Protein AF-A0A969XV96-F1 (afdb_monomer)

Stru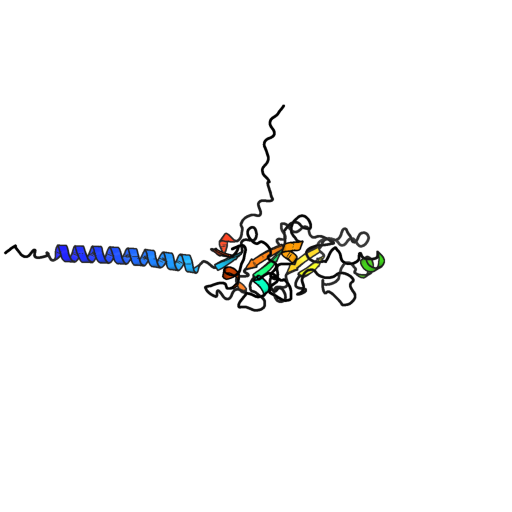cture (mmCIF, N/CA/C/O backbone):
data_AF-A0A969XV96-F1
#
_entry.id   AF-A0A969XV96-F1
#
loop_
_atom_site.group_PDB
_atom_site.id
_atom_site.type_symbol
_atom_site.label_atom_id
_atom_site.label_alt_id
_atom_site.label_comp_id
_atom_site.label_asym_id
_atom_site.label_entity_id
_atom_site.label_seq_id
_atom_site.pdbx_PDB_ins_code
_atom_site.Cartn_x
_atom_site.Cartn_y
_atom_site.Cartn_z
_atom_site.occupancy
_atom_site.B_iso_or_equiv
_atom_site.auth_seq_id
_atom_site.auth_comp_id
_atom_site.auth_asym_id
_atom_site.auth_atom_id
_atom_site.pdbx_PDB_model_num
ATOM 1 N N . MET A 1 1 ? -37.170 16.362 69.619 1.00 40.69 1 MET A N 1
ATOM 2 C CA . MET A 1 1 ? -37.626 15.281 68.721 1.00 40.69 1 MET A CA 1
ATOM 3 C C . MET A 1 1 ? -38.223 15.945 67.492 1.00 40.69 1 MET A C 1
ATOM 5 O O . MET A 1 1 ? -39.310 16.502 67.574 1.00 40.69 1 MET A O 1
ATOM 9 N N . SER A 1 2 ? -37.437 16.066 66.427 1.00 42.97 2 SER A N 1
ATOM 10 C CA . SER A 1 2 ? -37.790 16.850 65.237 1.00 42.97 2 SER A CA 1
ATOM 11 C C . SER A 1 2 ? -38.728 16.042 64.336 1.00 42.97 2 SER A C 1
ATOM 13 O O . SER A 1 2 ? -38.496 14.856 64.143 1.00 42.97 2 SER A O 1
ATOM 15 N N . LYS A 1 3 ? -39.791 16.695 63.847 1.00 49.81 3 LYS A N 1
ATOM 16 C CA . LYS A 1 3 ? -40.864 16.167 62.982 1.00 49.81 3 LYS A CA 1
ATOM 17 C C . LYS A 1 3 ? -40.333 15.322 61.816 1.00 49.81 3 LYS A C 1
ATOM 19 O O . LYS A 1 3 ? -39.509 15.814 61.052 1.00 49.81 3 LYS A O 1
ATOM 24 N N . ASP A 1 4 ? -40.890 14.123 61.644 1.00 57.41 4 ASP A N 1
ATOM 25 C CA . ASP A 1 4 ? -40.744 13.321 60.426 1.00 57.41 4 ASP A CA 1
ATOM 26 C C . ASP A 1 4 ? -41.308 14.085 59.218 1.00 57.41 4 ASP A C 1
ATOM 28 O O . ASP A 1 4 ? -42.500 14.408 59.165 1.00 57.41 4 ASP A O 1
ATOM 32 N N . ASP A 1 5 ? -40.447 14.377 58.245 1.00 57.41 5 ASP A N 1
ATOM 33 C CA . ASP A 1 5 ? -40.821 14.961 56.957 1.00 57.41 5 ASP A CA 1
ATOM 34 C C . ASP A 1 5 ? -41.452 13.868 56.074 1.00 57.41 5 ASP A C 1
ATOM 36 O O . ASP A 1 5 ? -40.777 13.099 55.388 1.00 57.41 5 ASP A O 1
ATOM 40 N N . GLN A 1 6 ? -42.777 13.727 56.162 1.00 66.19 6 GLN A N 1
ATOM 41 C CA . GLN A 1 6 ? -43.550 12.755 55.385 1.00 66.19 6 GLN A CA 1
ATOM 42 C C . GLN A 1 6 ? -43.581 13.183 53.910 1.00 66.19 6 GLN A C 1
ATOM 44 O O . GLN A 1 6 ? -44.337 14.072 53.507 1.00 66.19 6 GLN A O 1
ATOM 49 N N . THR A 1 7 ? -42.770 12.527 53.079 1.00 71.75 7 THR A N 1
ATOM 50 C CA . THR A 1 7 ? -42.752 12.750 51.628 1.00 71.75 7 THR A CA 1
ATOM 51 C C . THR A 1 7 ? -44.143 12.530 51.033 1.00 71.75 7 THR A C 1
ATOM 53 O O . THR A 1 7 ? -44.739 11.455 51.117 1.00 71.75 7 THR A O 1
ATOM 56 N N . THR A 1 8 ? -44.695 13.561 50.391 1.00 84.12 8 THR A N 1
ATOM 57 C CA . THR A 1 8 ? -46.039 13.466 49.804 1.00 84.12 8 THR A CA 1
ATOM 58 C C . THR A 1 8 ? -46.001 12.570 48.561 1.00 84.12 8 THR A C 1
ATOM 60 O O . THR A 1 8 ? -45.061 12.654 47.770 1.00 84.12 8 THR A O 1
ATOM 63 N N . ARG A 1 9 ? -47.060 11.791 48.280 1.00 85.06 9 ARG A N 1
ATOM 64 C CA . ARG A 1 9 ? -47.179 10.964 47.050 1.00 85.06 9 ARG A CA 1
ATOM 65 C C . ARG A 1 9 ? -46.801 11.719 45.765 1.00 85.06 9 ARG A C 1
ATOM 67 O O . ARG A 1 9 ? -46.154 11.176 44.878 1.00 85.06 9 ARG A O 1
ATOM 74 N N . ARG A 1 10 ? -47.156 13.006 45.680 1.00 87.44 10 ARG A N 1
ATOM 75 C CA . ARG A 1 10 ? -46.789 13.892 44.563 1.00 87.44 10 ARG A CA 1
ATOM 76 C C . ARG A 1 10 ? -45.277 14.148 44.470 1.00 87.44 10 ARG A C 1
ATOM 78 O O . ARG A 1 10 ? -44.763 14.241 43.360 1.00 87.44 10 ARG A O 1
ATOM 85 N N . GLN A 1 11 ? -44.573 14.294 45.592 1.00 83.12 11 GLN A N 1
ATOM 86 C CA . GLN A 1 11 ? -43.112 14.440 45.614 1.00 83.12 11 GLN A CA 1
ATOM 87 C C . GLN A 1 11 ? -42.428 13.137 45.194 1.00 83.12 11 GLN A C 1
ATOM 89 O O . GLN A 1 11 ? -41.510 13.191 44.379 1.00 83.12 11 GLN A O 1
ATOM 94 N N . PHE A 1 12 ? -42.935 11.986 45.648 1.00 86.81 12 PHE A N 1
ATOM 95 C CA . PHE A 1 12 ? -42.451 10.672 45.215 1.00 86.81 12 PHE A CA 1
ATOM 96 C C . PHE A 1 12 ? -42.596 10.483 43.696 1.00 86.81 12 PHE A C 1
ATOM 98 O O . PHE A 1 12 ? -41.609 10.236 43.009 1.00 86.81 12 PHE A O 1
ATOM 105 N N . LEU A 1 13 ? -43.791 10.725 43.138 1.00 91.19 13 LEU A N 1
ATOM 106 C CA . LEU A 1 13 ? -44.034 10.623 41.691 1.00 91.19 13 LEU A CA 1
ATOM 107 C C . LEU A 1 13 ? -43.171 11.596 40.871 1.00 91.19 13 LEU A C 1
ATOM 109 O O . LEU A 1 13 ? -42.657 11.224 39.818 1.00 91.19 13 LEU A O 1
ATOM 113 N N . LYS A 1 14 ? -42.964 12.830 41.354 1.00 89.62 14 LYS A N 1
ATOM 114 C CA . LYS A 1 14 ? -42.039 13.790 40.722 1.00 89.62 14 LYS A CA 1
ATOM 115 C C . LYS A 1 14 ? -40.589 13.303 40.768 1.00 89.62 14 LYS A C 1
ATOM 117 O O . LYS A 1 14 ? -39.861 13.512 39.800 1.00 89.62 14 LYS A O 1
ATOM 122 N N . GLY A 1 15 ? -40.178 12.667 41.865 1.00 89.00 15 GLY A N 1
ATOM 123 C CA . GLY A 1 15 ? -38.870 12.029 42.004 1.00 89.00 15 GLY A CA 1
ATOM 124 C C . GLY A 1 15 ? -38.679 10.904 40.989 1.00 89.00 15 GLY A C 1
ATOM 125 O O . GLY A 1 15 ? -37.707 10.926 40.237 1.00 89.00 15 GLY A O 1
ATOM 126 N N . CYS A 1 16 ? -39.650 9.993 40.881 1.00 91.88 16 CYS A N 1
ATOM 127 C CA . CYS A 1 16 ? -39.632 8.907 39.899 1.00 91.88 16 CYS A CA 1
ATOM 128 C C . CYS A 1 16 ? -39.616 9.424 38.456 1.00 91.88 16 CYS A C 1
ATOM 130 O O . CYS A 1 16 ? -38.819 8.948 37.655 1.00 91.88 16 CYS A O 1
ATOM 132 N N . ALA A 1 17 ? -40.442 10.421 38.121 1.00 93.94 17 ALA A N 1
ATOM 133 C CA . ALA A 1 17 ? -40.480 10.996 36.775 1.00 93.94 17 ALA A CA 1
ATOM 134 C C . ALA A 1 17 ? -39.145 11.656 36.386 1.00 93.94 17 ALA A C 1
ATOM 136 O O . ALA A 1 17 ? -38.665 11.474 35.268 1.00 93.94 17 ALA A O 1
ATOM 137 N N . ARG A 1 18 ? -38.508 12.381 37.316 1.00 91.88 18 ARG A N 1
ATOM 138 C CA . ARG A 1 18 ? -37.167 12.951 37.106 1.00 91.88 18 ARG A CA 1
ATOM 139 C C . ARG A 1 18 ? -36.109 11.861 36.959 1.00 91.88 18 ARG A C 1
ATOM 141 O O . ARG A 1 18 ? -35.296 11.945 36.046 1.00 91.88 18 ARG A O 1
ATOM 148 N N . GLY A 1 19 ? -36.151 10.834 37.809 1.00 95.19 19 GLY A N 1
ATOM 149 C CA . GLY A 1 19 ? -35.255 9.681 37.721 1.00 95.19 19 GLY A CA 1
ATOM 150 C C . GLY A 1 19 ? -35.377 8.957 36.378 1.00 95.19 19 GLY A C 1
ATOM 151 O O . GLY A 1 19 ? -34.371 8.733 35.712 1.00 95.19 19 GLY A O 1
ATOM 152 N N . ALA A 1 20 ? -36.604 8.687 35.928 1.00 94.31 20 ALA A N 1
ATOM 153 C CA . ALA A 1 20 ? -36.875 8.088 34.622 1.00 94.31 20 ALA A CA 1
ATOM 154 C C . ALA A 1 20 ? -36.374 8.971 33.468 1.00 94.31 20 ALA A C 1
ATOM 156 O O . ALA A 1 20 ? -35.774 8.457 32.528 1.00 94.31 20 ALA A O 1
ATOM 157 N N . GLY A 1 21 ? -36.554 10.293 33.563 1.00 95.12 21 GLY A N 1
ATOM 158 C CA . GLY A 1 21 ? -36.021 11.244 32.586 1.00 95.12 21 GLY A CA 1
ATOM 159 C C . GLY A 1 21 ? -34.492 11.207 32.490 1.00 95.12 21 GLY A C 1
ATOM 160 O O . GLY A 1 21 ? -33.952 11.143 31.388 1.00 95.12 21 GLY A O 1
ATOM 161 N N . VAL A 1 22 ? -33.791 11.178 33.629 1.00 96.19 22 VAL A N 1
ATOM 162 C CA . VAL A 1 22 ? -32.320 11.071 33.667 1.00 96.19 22 VAL A CA 1
ATOM 163 C C . VAL A 1 22 ? -31.848 9.748 33.065 1.00 96.19 22 VAL A C 1
ATOM 165 O O . VAL A 1 22 ? -30.936 9.747 32.240 1.00 96.19 22 VAL A O 1
ATOM 168 N N . VAL A 1 23 ? -32.489 8.631 33.423 1.00 96.81 23 VAL A N 1
ATOM 169 C CA . VAL A 1 23 ? -32.158 7.308 32.871 1.00 96.81 23 VAL A CA 1
ATOM 170 C C . VAL A 1 23 ? -32.395 7.265 31.362 1.00 96.81 23 VAL A C 1
ATOM 172 O O . VAL A 1 23 ? -31.539 6.774 30.632 1.00 96.81 23 VAL A O 1
ATOM 175 N N . ALA A 1 24 ? -33.509 7.818 30.876 1.00 95.38 24 ALA A N 1
ATOM 176 C CA . ALA A 1 24 ? -33.821 7.853 29.449 1.00 95.38 24 ALA A CA 1
ATOM 177 C C . ALA A 1 24 ? -32.781 8.659 28.654 1.00 95.38 24 ALA A C 1
ATOM 179 O O . ALA A 1 24 ? -32.273 8.177 27.643 1.00 95.38 24 ALA A O 1
ATOM 180 N N . VAL A 1 25 ? -32.411 9.852 29.131 1.00 95.69 25 VAL A N 1
ATOM 181 C CA . VAL A 1 25 ? -31.369 10.672 28.491 1.00 95.69 25 VAL A CA 1
ATOM 182 C C . VAL A 1 25 ? -30.014 9.964 28.529 1.00 95.69 25 VAL A C 1
ATOM 184 O O . VAL A 1 25 ? -29.320 9.928 27.514 1.00 95.69 25 VAL A O 1
ATOM 187 N N . GLY A 1 26 ? -29.657 9.350 29.661 1.00 95.75 26 GLY A N 1
ATOM 188 C CA . GLY A 1 26 ? -28.426 8.571 29.795 1.00 95.75 26 GLY A CA 1
ATOM 189 C C . GLY A 1 26 ? -28.367 7.389 28.824 1.00 95.75 26 GLY A C 1
ATOM 190 O O . GLY A 1 26 ? -27.348 7.188 28.165 1.00 95.75 26 GLY A O 1
ATOM 191 N N . ALA A 1 27 ? -29.471 6.655 28.670 1.00 94.50 27 ALA A N 1
ATOM 192 C CA . ALA A 1 27 ? -29.571 5.536 27.736 1.00 94.50 27 ALA A CA 1
ATOM 193 C C . ALA A 1 27 ? -29.450 5.989 26.272 1.00 94.50 27 ALA A C 1
ATOM 195 O O . ALA A 1 27 ? -28.745 5.350 25.493 1.00 94.50 27 ALA A O 1
ATOM 196 N N . VAL A 1 28 ? -30.082 7.108 25.900 1.00 95.19 28 VAL A N 1
ATOM 197 C CA . VAL A 1 28 ? -29.950 7.685 24.552 1.00 95.19 28 VAL A CA 1
ATOM 198 C C . VAL A 1 28 ? -28.511 8.123 24.290 1.00 95.19 28 VAL A C 1
ATOM 200 O O . VAL A 1 28 ? -27.948 7.765 23.257 1.00 95.19 28 VAL A O 1
ATOM 203 N N . ALA A 1 29 ? -27.890 8.845 25.226 1.00 93.69 29 ALA A N 1
ATOM 204 C CA . ALA A 1 29 ? -26.505 9.287 25.089 1.00 93.69 29 ALA A CA 1
ATOM 205 C C . ALA A 1 29 ? -25.542 8.099 24.926 1.00 93.69 29 ALA A C 1
ATOM 207 O O . ALA A 1 29 ? -24.730 8.098 24.003 1.00 93.69 29 ALA A O 1
ATOM 208 N N . ALA A 1 30 ? -25.682 7.060 25.756 1.00 91.75 30 ALA A N 1
ATOM 209 C CA . ALA A 1 30 ? -24.881 5.841 25.657 1.00 91.75 30 ALA A CA 1
ATOM 210 C C . ALA A 1 30 ? -25.131 5.074 24.345 1.00 91.75 30 ALA A C 1
ATOM 212 O O . ALA A 1 30 ? -24.196 4.583 23.717 1.00 91.75 30 ALA A O 1
ATOM 213 N N . GLY A 1 31 ? -26.383 4.994 23.887 1.00 90.38 31 GLY A N 1
ATOM 214 C CA . GLY A 1 31 ? -26.711 4.361 22.609 1.00 90.38 31 GLY A CA 1
ATOM 215 C C . GLY A 1 31 ? -26.065 5.073 21.416 1.00 90.38 31 GLY A C 1
ATOM 216 O O . GLY A 1 31 ? -25.570 4.420 20.496 1.00 90.38 31 GLY A O 1
ATOM 217 N N . LEU A 1 32 ? -26.022 6.409 21.441 1.00 88.00 32 LEU A N 1
ATOM 218 C CA . LEU A 1 32 ? -25.398 7.210 20.387 1.00 88.00 32 LEU A CA 1
ATOM 219 C C . LEU A 1 32 ? -23.870 7.072 20.368 1.00 88.00 32 LEU A C 1
ATOM 221 O O . LEU A 1 32 ? -23.297 6.989 19.282 1.00 88.00 32 LEU A O 1
ATOM 225 N N . THR A 1 33 ? -23.205 7.005 21.527 1.00 82.75 33 THR A N 1
ATOM 226 C CA . THR A 1 33 ? -21.743 6.824 21.581 1.00 82.75 33 THR A CA 1
ATOM 227 C C . THR A 1 33 ? -21.323 5.444 21.087 1.00 82.75 33 THR A C 1
ATOM 229 O O . THR A 1 33 ? -20.432 5.352 20.243 1.00 82.75 33 THR A O 1
ATOM 232 N N . VAL A 1 34 ? -22.016 4.384 21.517 1.00 81.75 34 VAL A N 1
ATOM 233 C CA . VAL A 1 34 ? -21.768 3.012 21.038 1.00 81.75 34 VAL A CA 1
ATOM 234 C C . VAL A 1 34 ? -21.934 2.929 19.521 1.00 81.75 34 VAL A C 1
ATOM 236 O O . VAL A 1 34 ? -21.108 2.334 18.831 1.00 81.75 34 VAL A O 1
ATOM 239 N N . ARG A 1 35 ? -22.973 3.573 18.977 1.00 79.62 35 ARG A N 1
ATOM 240 C CA . ARG A 1 35 ? -23.218 3.584 17.532 1.00 79.62 35 ARG A CA 1
ATOM 241 C C . ARG A 1 35 ? -22.159 4.375 16.760 1.00 79.62 35 ARG A C 1
ATOM 243 O O . ARG A 1 35 ? -21.730 3.927 15.704 1.00 79.62 35 ARG A O 1
ATOM 250 N N . ALA A 1 36 ? -21.701 5.505 17.296 1.00 75.56 36 ALA A N 1
ATOM 251 C CA . ALA A 1 36 ? -20.640 6.302 16.682 1.00 75.56 36 ALA A CA 1
ATOM 252 C C . ALA A 1 36 ? -19.278 5.579 16.652 1.00 75.56 36 ALA A C 1
ATOM 254 O O . ALA A 1 36 ? -18.467 5.841 15.762 1.00 75.56 36 ALA A O 1
ATOM 255 N N . ASP A 1 37 ? -19.015 4.679 17.603 1.00 72.12 37 ASP A N 1
ATOM 256 C CA . ASP A 1 37 ? -17.80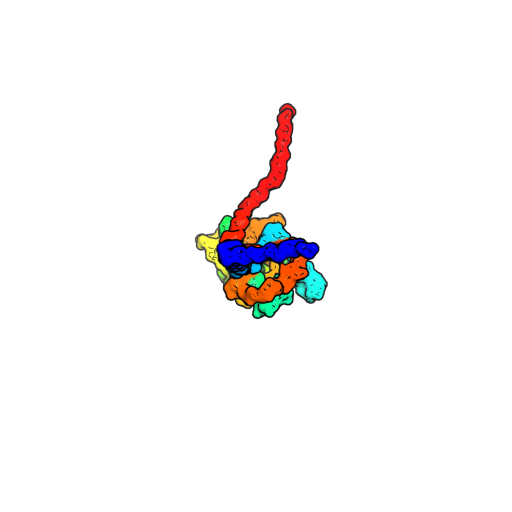3 3.852 17.611 1.00 72.12 37 ASP A CA 1
ATOM 257 C C . ASP A 1 37 ? -17.902 2.614 16.711 1.00 72.12 37 ASP A C 1
ATOM 259 O O . ASP A 1 37 ? -16.881 2.194 16.158 1.00 72.12 37 ASP A O 1
ATOM 263 N N . ALA A 1 38 ? -19.107 2.070 16.505 1.00 70.38 38 ALA A N 1
ATOM 264 C CA . ALA A 1 38 ? -19.340 0.930 15.616 1.00 70.38 38 ALA A CA 1
ATOM 265 C C . ALA A 1 38 ? -18.988 1.232 14.145 1.00 70.38 38 ALA A C 1
ATOM 267 O O . ALA A 1 38 ? -18.536 0.346 13.425 1.00 70.38 38 ALA A O 1
ATOM 268 N N . ASP A 1 39 ? -19.120 2.489 13.715 1.00 76.19 39 ASP A N 1
ATOM 269 C CA . ASP A 1 39 ? -18.827 2.910 12.336 1.00 76.19 39 ASP A CA 1
ATOM 270 C C . ASP A 1 39 ? -17.338 3.232 12.090 1.00 76.19 39 ASP A C 1
ATOM 272 O O . ASP A 1 39 ? -16.948 3.647 10.988 1.00 76.19 39 ASP A O 1
ATOM 276 N N . LYS A 1 40 ? -16.480 3.084 13.108 1.00 86.12 40 LYS A N 1
ATOM 277 C CA . LYS A 1 40 ? -15.044 3.342 12.975 1.00 86.12 40 LYS A CA 1
ATOM 278 C C . LYS A 1 40 ? -14.320 2.086 12.523 1.00 86.12 40 LYS A C 1
ATOM 280 O O . LYS A 1 40 ? -14.462 1.021 13.105 1.00 86.12 40 LYS A O 1
ATOM 285 N N . VAL A 1 41 ? -13.440 2.252 11.550 1.00 90.38 41 VAL A N 1
ATOM 286 C CA . VAL A 1 41 ? -12.532 1.216 11.066 1.00 90.38 41 VAL A CA 1
ATOM 287 C C . VAL A 1 41 ? -11.088 1.646 11.287 1.00 90.38 41 VAL A C 1
ATOM 289 O O . VAL A 1 41 ? -10.793 2.821 11.525 1.00 90.38 41 VAL A O 1
ATOM 292 N N . TRP A 1 42 ? -10.163 0.695 11.203 1.00 93.06 42 TRP A N 1
ATOM 293 C CA . TRP A 1 42 ? -8.741 1.022 11.174 1.00 93.06 42 TRP A CA 1
ATOM 294 C C . TRP A 1 42 ? -8.374 1.704 9.858 1.00 93.06 42 TRP A C 1
ATOM 296 O O . TRP A 1 42 ? -8.644 1.181 8.778 1.00 93.06 42 TRP A O 1
ATOM 306 N N . GLN A 1 43 ? -7.738 2.862 9.966 1.00 93.06 43 GLN A N 1
ATOM 307 C CA . GLN A 1 43 ? -7.211 3.645 8.857 1.00 93.06 43 GLN A CA 1
ATOM 308 C C . GLN A 1 43 ? -5.698 3.812 9.025 1.00 93.06 43 GLN A C 1
ATOM 310 O O . GLN A 1 43 ? -5.176 3.723 10.140 1.00 93.06 43 GLN A O 1
ATOM 315 N N . LEU A 1 44 ? -5.006 4.075 7.918 1.00 94.94 44 LEU A N 1
ATOM 316 C CA . LEU A 1 44 ? -3.591 4.443 7.883 1.00 94.94 44 LEU A CA 1
ATOM 317 C C . LEU A 1 44 ? -3.490 5.829 7.247 1.00 94.94 44 LEU A C 1
ATOM 319 O O . LEU A 1 44 ? -4.017 6.037 6.156 1.00 94.94 44 LEU A O 1
ATOM 323 N N . ASN A 1 45 ? -2.840 6.775 7.925 1.00 94.69 45 ASN A N 1
ATOM 324 C CA . ASN A 1 45 ? -2.554 8.090 7.364 1.00 94.69 45 ASN A CA 1
ATOM 325 C C . ASN A 1 45 ? -1.278 8.034 6.498 1.00 94.69 45 ASN A C 1
ATOM 327 O O . ASN A 1 45 ? -0.181 7.884 7.053 1.00 94.69 45 ASN A O 1
ATOM 331 N N . PRO A 1 46 ? -1.382 8.138 5.160 1.00 92.62 46 PRO A N 1
ATOM 332 C CA . PRO A 1 46 ? -0.230 7.996 4.275 1.00 92.62 46 PRO A CA 1
ATOM 333 C C . PRO A 1 46 ? 0.797 9.125 4.437 1.00 92.62 46 PRO A C 1
ATOM 335 O O . PRO A 1 46 ? 1.974 8.884 4.181 1.00 92.62 46 PRO A O 1
ATOM 338 N N . THR A 1 47 ? 0.389 10.314 4.901 1.00 92.31 47 THR A N 1
ATOM 339 C CA . THR A 1 47 ? 1.309 11.445 5.125 1.00 92.31 47 THR A CA 1
ATOM 340 C C . THR A 1 47 ? 2.109 11.294 6.417 1.00 92.31 47 THR A C 1
ATOM 342 O O . THR A 1 47 ? 3.254 11.727 6.486 1.00 92.31 47 THR A O 1
ATOM 345 N N . THR A 1 48 ? 1.544 10.632 7.431 1.00 95.50 48 THR A N 1
ATOM 346 C CA . THR A 1 48 ? 2.253 10.299 8.678 1.00 95.50 48 THR A CA 1
ATOM 347 C C . THR A 1 48 ? 3.132 9.058 8.525 1.00 95.50 48 THR A C 1
ATOM 349 O O . THR A 1 48 ? 4.119 8.900 9.236 1.00 95.50 48 THR A O 1
ATOM 352 N N . CYS A 1 49 ? 2.783 8.141 7.622 1.00 95.69 49 CYS A N 1
ATOM 353 C CA . CYS A 1 49 ? 3.525 6.902 7.430 1.00 95.69 49 CYS A CA 1
ATOM 354 C C . CYS A 1 49 ? 4.970 7.174 6.987 1.00 95.69 49 CYS A C 1
ATOM 356 O O . CYS A 1 49 ? 5.203 7.772 5.945 1.00 95.69 49 CYS A O 1
ATOM 358 N N . THR A 1 50 ? 5.949 6.650 7.721 1.00 94.00 50 THR A N 1
ATOM 359 C CA . THR A 1 50 ? 7.379 6.804 7.405 1.00 94.00 50 THR A CA 1
ATOM 360 C C . THR A 1 50 ? 7.968 5.623 6.637 1.00 94.00 50 THR A C 1
ATOM 362 O O . THR A 1 50 ? 9.185 5.492 6.625 1.00 94.00 50 THR A O 1
ATOM 365 N N . THR A 1 51 ? 7.132 4.735 6.059 1.00 93.56 51 THR A N 1
ATOM 366 C CA . THR A 1 51 ? 7.588 3.530 5.307 1.00 93.56 51 THR A CA 1
ATOM 367 C C . THR A 1 51 ? 8.709 2.783 6.035 1.00 93.56 51 THR A C 1
ATOM 369 O O . THR A 1 51 ? 9.749 2.449 5.474 1.00 93.56 51 THR A O 1
ATOM 372 N N . CYS A 1 52 ? 8.488 2.546 7.332 1.00 95.00 52 CYS A N 1
ATOM 373 C CA . CYS A 1 52 ? 9.516 2.038 8.228 1.00 95.00 52 CYS A CA 1
ATOM 374 C C . CYS A 1 52 ? 10.198 0.776 7.681 1.00 95.00 52 CYS A C 1
ATOM 376 O O . CYS A 1 52 ? 9.538 -0.103 7.129 1.00 95.00 52 CYS A O 1
ATOM 378 N N . ARG A 1 53 ? 11.499 0.655 7.927 1.00 93.50 53 ARG A N 1
ATOM 379 C CA . ARG A 1 53 ? 12.267 -0.580 7.751 1.00 93.50 53 ARG A CA 1
ATOM 380 C C . ARG A 1 53 ? 12.438 -1.221 9.120 1.00 93.50 53 ARG A C 1
ATOM 382 O O . ARG A 1 53 ? 12.849 -0.543 10.060 1.00 93.50 53 ARG A O 1
ATOM 389 N N . ASP A 1 54 ? 12.081 -2.492 9.258 1.00 90.62 54 ASP A N 1
ATOM 390 C CA . ASP A 1 54 ? 12.252 -3.212 10.516 1.00 90.62 54 ASP A CA 1
ATOM 391 C C . ASP A 1 54 ? 13.439 -4.165 10.423 1.00 90.62 54 ASP A C 1
ATOM 393 O O . ASP A 1 54 ? 13.329 -5.281 9.931 1.00 90.62 54 ASP A O 1
ATOM 397 N N . PHE A 1 55 ? 14.584 -3.698 10.913 1.00 88.06 55 PHE A N 1
ATOM 398 C CA . PHE A 1 55 ? 15.843 -4.444 10.920 1.00 88.06 55 PHE A CA 1
ATOM 399 C C . PHE A 1 55 ? 15.871 -5.601 11.925 1.00 88.06 55 PHE A C 1
ATOM 401 O O . PHE A 1 55 ? 16.874 -6.302 12.015 1.00 88.06 55 PHE A O 1
ATOM 408 N N . THR A 1 56 ? 14.796 -5.799 12.697 1.00 86.31 56 THR A N 1
ATOM 409 C CA . THR A 1 56 ? 14.662 -6.976 13.564 1.00 86.31 56 THR A CA 1
ATOM 410 C C . THR A 1 56 ? 14.137 -8.199 12.813 1.00 86.31 56 THR A C 1
ATOM 412 O O . THR A 1 56 ? 14.262 -9.309 13.323 1.00 86.31 56 THR A O 1
ATOM 415 N N . ASN A 1 57 ? 13.588 -8.018 11.602 1.00 81.94 57 ASN A N 1
ATOM 416 C CA . ASN A 1 57 ? 13.289 -9.124 10.698 1.00 81.94 57 ASN A CA 1
ATOM 417 C C . ASN A 1 57 ? 14.400 -9.306 9.655 1.00 81.94 57 ASN A C 1
ATOM 419 O O . ASN A 1 57 ? 15.086 -8.361 9.266 1.00 81.94 57 ASN A O 1
ATOM 423 N N . ASP A 1 58 ? 14.548 -10.546 9.201 1.00 77.94 58 ASP A N 1
ATOM 424 C CA . ASP A 1 58 ? 15.544 -11.021 8.238 1.00 77.94 58 ASP A CA 1
ATOM 425 C C . ASP A 1 58 ? 15.497 -10.285 6.889 1.00 77.94 58 ASP A C 1
ATOM 427 O O . ASP A 1 58 ? 16.491 -10.233 6.168 1.00 77.94 58 ASP A O 1
ATOM 431 N N . GLN A 1 59 ? 14.359 -9.673 6.565 1.00 81.62 59 GLN A N 1
ATOM 432 C CA . GLN A 1 59 ? 14.125 -9.018 5.283 1.00 81.62 59 GLN A CA 1
ATOM 433 C C . GLN A 1 59 ? 14.217 -7.478 5.336 1.00 81.62 59 GLN A C 1
ATOM 435 O O . GLN A 1 59 ? 14.166 -6.804 4.300 1.00 81.62 59 GLN A O 1
ATOM 440 N N . GLY A 1 60 ? 14.314 -6.881 6.529 1.00 86.00 60 GLY A N 1
ATOM 441 C CA . GLY A 1 60 ? 14.241 -5.433 6.731 1.00 86.00 60 GLY A CA 1
ATOM 442 C C . GLY A 1 60 ? 12.913 -4.797 6.291 1.00 86.00 60 GLY A C 1
ATOM 443 O O . GLY A 1 60 ? 12.884 -3.597 6.007 1.00 86.00 60 GLY A O 1
ATOM 444 N N . TRP A 1 61 ? 11.831 -5.565 6.140 1.00 92.00 61 TRP A N 1
ATOM 445 C CA . TRP A 1 61 ? 10.544 -5.077 5.621 1.00 92.00 61 TRP A CA 1
ATOM 446 C C . TRP A 1 61 ? 9.785 -4.257 6.658 1.00 92.00 61 TRP A C 1
ATOM 448 O O . TRP A 1 61 ? 10.026 -4.386 7.855 1.00 92.00 61 TRP A O 1
ATOM 458 N N . GLY A 1 62 ? 8.852 -3.407 6.222 1.00 95.12 62 GLY A N 1
ATOM 459 C CA . GLY A 1 62 ? 8.037 -2.644 7.160 1.00 95.12 62 GLY A CA 1
ATOM 460 C C . GLY A 1 62 ? 7.134 -3.522 8.014 1.00 95.12 62 GLY A C 1
ATOM 461 O O . GLY A 1 62 ? 6.572 -4.501 7.539 1.00 95.12 62 GLY A O 1
ATOM 462 N N . ARG A 1 63 ? 6.919 -3.123 9.274 1.00 96.00 63 ARG A N 1
ATOM 463 C CA . ARG A 1 63 ? 6.141 -3.892 10.270 1.00 96.00 63 ARG A CA 1
ATOM 464 C C . ARG A 1 63 ? 4.735 -4.274 9.807 1.00 96.00 63 ARG A C 1
ATOM 466 O O . ARG A 1 63 ? 4.170 -5.246 10.291 1.00 96.00 63 ARG A O 1
ATOM 473 N N . CYS A 1 64 ? 4.171 -3.548 8.842 1.00 96.56 64 CYS A N 1
ATOM 474 C CA . CYS A 1 64 ? 2.898 -3.896 8.217 1.00 96.56 64 CYS A CA 1
ATOM 475 C C . CYS A 1 64 ? 2.897 -5.304 7.593 1.00 96.56 64 CYS A C 1
ATOM 477 O O . CYS A 1 64 ? 1.832 -5.920 7.561 1.00 96.56 64 CYS A O 1
ATOM 479 N N . SER A 1 65 ? 4.050 -5.819 7.140 1.00 96.06 65 SER A N 1
ATOM 480 C CA . SER A 1 65 ? 4.156 -7.152 6.534 1.00 96.06 65 SER A CA 1
ATOM 481 C C . SER A 1 65 ? 4.243 -8.309 7.510 1.00 96.06 65 SER A C 1
ATOM 483 O O . SER A 1 65 ? 3.979 -9.437 7.108 1.00 96.06 65 SER A O 1
ATOM 485 N N . THR A 1 66 ? 4.602 -8.051 8.766 1.00 94.31 66 THR A N 1
ATOM 486 C CA . THR A 1 66 ? 4.849 -9.098 9.769 1.00 94.31 66 THR A CA 1
ATOM 487 C C . THR A 1 66 ? 3.917 -8.998 10.973 1.00 94.31 66 THR A C 1
ATOM 489 O O . THR A 1 66 ? 3.556 -10.017 11.548 1.00 94.31 66 THR A O 1
ATOM 492 N N . ALA A 1 67 ? 3.477 -7.793 11.349 1.00 94.88 67 ALA A N 1
ATOM 493 C CA . ALA A 1 67 ? 2.671 -7.573 12.550 1.00 94.88 67 ALA A CA 1
ATOM 494 C C . ALA A 1 67 ? 1.161 -7.767 12.335 1.00 94.88 67 ALA A C 1
ATOM 496 O O . ALA A 1 67 ? 0.402 -7.743 13.303 1.00 94.88 67 ALA A O 1
ATOM 497 N N . CYS A 1 68 ? 0.684 -7.910 11.094 1.00 95.44 68 CYS A N 1
ATOM 498 C CA . CYS A 1 68 ? -0.730 -8.195 10.864 1.00 95.44 68 CYS A CA 1
ATOM 499 C C . CYS A 1 68 ? -1.068 -9.601 11.359 1.00 95.44 68 CYS A C 1
ATOM 501 O O . CYS 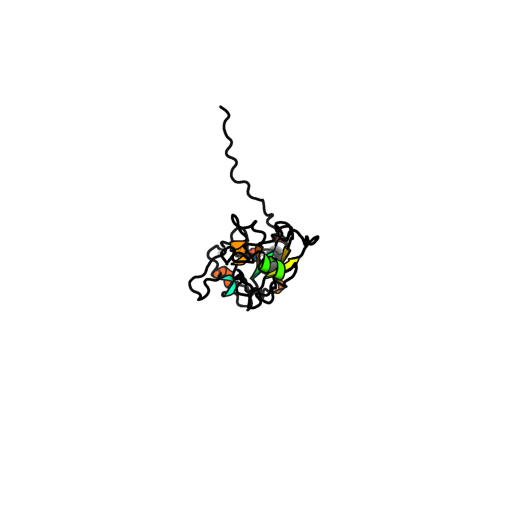A 1 68 ? -0.365 -10.549 11.039 1.00 95.44 68 CYS A O 1
ATOM 503 N N . VAL A 1 69 ? -2.193 -9.762 12.059 1.00 94.81 69 VAL A N 1
ATOM 504 C CA . VAL A 1 69 ? -2.664 -11.099 12.471 1.00 94.81 69 VAL A CA 1
ATOM 505 C C . VAL A 1 69 ? -3.189 -11.935 11.295 1.00 94.81 69 VAL A C 1
ATOM 507 O O . VAL A 1 69 ? -3.445 -13.124 11.445 1.00 94.81 69 VAL A O 1
ATOM 510 N N . ARG A 1 70 ? -3.376 -11.305 10.130 1.00 93.81 70 ARG A N 1
ATOM 511 C CA . ARG A 1 70 ? -3.745 -11.954 8.874 1.00 93.81 70 ARG A CA 1
ATOM 512 C C . ARG A 1 70 ? -2.521 -12.044 7.966 1.00 93.81 70 ARG A C 1
ATOM 514 O O . ARG A 1 70 ? -1.833 -11.044 7.772 1.00 93.81 70 ARG A O 1
ATOM 521 N N . THR A 1 71 ? -2.362 -13.189 7.306 1.00 93.88 71 THR A N 1
ATOM 522 C CA . THR A 1 71 ? -1.343 -13.410 6.272 1.00 93.88 71 THR A CA 1
ATOM 523 C C . THR A 1 71 ? -2.004 -13.741 4.926 1.00 93.88 71 THR A C 1
ATOM 525 O O . THR A 1 71 ? -2.830 -14.651 4.880 1.00 93.88 71 THR A O 1
ATOM 528 N N . PRO A 1 72 ? -1.674 -13.036 3.826 1.00 95.25 72 PRO A N 1
ATOM 529 C CA . PRO A 1 72 ? -0.910 -11.787 3.781 1.00 95.25 72 PRO A CA 1
ATOM 530 C C . PRO A 1 72 ? -1.648 -10.639 4.491 1.00 95.25 72 PRO A C 1
ATOM 532 O O . PRO A 1 72 ? -2.877 -10.657 4.589 1.00 95.25 72 PRO A O 1
ATOM 535 N N . SER A 1 73 ? -0.895 -9.631 4.942 1.00 97.00 73 SER A N 1
ATOM 536 C CA . SER A 1 73 ? -1.403 -8.477 5.702 1.00 97.00 73 SER A CA 1
ATOM 537 C C . SER A 1 73 ? -2.649 -7.838 5.092 1.00 97.00 73 SER A C 1
ATOM 539 O O . SER A 1 73 ? -2.774 -7.752 3.873 1.00 97.00 73 SER A O 1
ATOM 541 N N . ALA A 1 74 ? -3.554 -7.323 5.927 1.00 97.38 74 ALA A N 1
ATOM 542 C CA . ALA A 1 74 ? -4.668 -6.486 5.471 1.00 97.38 74 ALA A CA 1
ATOM 543 C C . ALA A 1 74 ? -4.216 -5.083 5.015 1.00 97.38 74 ALA A C 1
ATOM 545 O O . ALA A 1 74 ? -4.990 -4.365 4.384 1.00 97.38 74 ALA A O 1
ATOM 546 N N . VAL A 1 75 ? -2.980 -4.682 5.329 1.00 97.75 75 VAL A N 1
ATOM 547 C CA . VAL A 1 75 ? -2.379 -3.456 4.799 1.00 97.75 75 VAL A CA 1
ATOM 548 C C . VAL A 1 75 ? -1.744 -3.766 3.451 1.00 97.75 75 VAL A C 1
ATOM 550 O O . VAL A 1 75 ? -0.895 -4.652 3.355 1.00 97.75 75 VAL A O 1
ATOM 553 N N . LYS A 1 76 ? -2.144 -3.036 2.411 1.00 98.06 76 LYS A N 1
ATOM 554 C CA . LYS A 1 76 ? -1.647 -3.208 1.040 1.00 98.06 76 LYS A CA 1
ATOM 555 C C . LYS A 1 76 ? -1.059 -1.908 0.526 1.00 98.06 76 LYS A C 1
ATOM 557 O O . LYS A 1 76 ? -1.471 -0.833 0.953 1.00 98.06 76 LYS A O 1
ATOM 562 N N . ALA A 1 77 ? -0.127 -2.015 -0.413 1.00 97.88 77 ALA A N 1
ATOM 563 C CA . ALA A 1 77 ? 0.149 -0.893 -1.294 1.00 97.88 77 ALA A CA 1
ATOM 564 C C . ALA A 1 77 ? -1.071 -0.661 -2.202 1.00 97.88 77 ALA A C 1
ATOM 566 O O . ALA A 1 77 ? -1.748 -1.615 -2.592 1.00 97.88 77 ALA A O 1
ATOM 567 N N . VAL A 1 78 ? -1.345 0.594 -2.527 1.00 96.88 78 VAL A N 1
ATOM 568 C CA . VAL A 1 78 ? -2.386 1.024 -3.463 1.00 96.88 78 VAL A CA 1
ATOM 569 C C . VAL A 1 78 ? -1.811 2.156 -4.300 1.00 96.88 78 VAL A C 1
ATOM 571 O O . VAL A 1 78 ? -1.067 2.987 -3.778 1.00 96.88 78 VAL A O 1
ATOM 574 N N . ASN A 1 79 ? -2.130 2.164 -5.592 1.00 96.69 79 ASN A N 1
ATOM 575 C CA . ASN A 1 79 ? -1.736 3.223 -6.510 1.00 96.69 79 ASN A CA 1
ATOM 576 C C . ASN A 1 79 ? -2.858 4.255 -6.637 1.00 96.69 79 ASN A C 1
ATOM 578 O O . ASN A 1 79 ? -3.999 3.902 -6.942 1.00 96.69 79 ASN A O 1
ATOM 582 N N . ASP A 1 80 ? -2.527 5.521 -6.416 1.00 95.56 80 ASP A N 1
ATOM 583 C CA . ASP A 1 80 ? -3.358 6.647 -6.804 1.00 95.56 80 ASP A CA 1
ATOM 584 C C . ASP A 1 80 ? -3.077 7.030 -8.264 1.00 95.56 80 ASP A C 1
ATOM 586 O O . ASP A 1 80 ? -2.146 7.773 -8.586 1.00 95.56 80 ASP A O 1
ATOM 590 N N . PHE A 1 81 ? -3.926 6.527 -9.158 1.00 94.50 81 PHE A N 1
ATOM 591 C CA . PHE A 1 81 ? -3.841 6.773 -10.597 1.00 94.50 81 PHE A CA 1
ATOM 592 C C . PHE A 1 81 ? -4.030 8.237 -11.004 1.00 94.50 81 PHE A C 1
ATOM 594 O O . PHE A 1 81 ? -3.668 8.591 -12.125 1.00 94.50 81 PHE A O 1
ATOM 601 N N . THR A 1 82 ? -4.562 9.087 -10.119 1.00 94.06 82 THR A N 1
ATOM 602 C CA . THR A 1 82 ? -4.674 10.533 -10.378 1.00 94.06 82 THR A CA 1
ATOM 603 C C . THR A 1 82 ? -3.345 11.259 -10.189 1.00 94.06 82 THR A C 1
ATOM 605 O O . THR A 1 82 ? -3.144 12.328 -10.759 1.00 94.06 82 THR A O 1
ATOM 608 N N . VAL A 1 83 ? -2.429 10.657 -9.426 1.00 93.88 83 VAL A N 1
ATOM 609 C CA . VAL A 1 83 ? -1.076 11.168 -9.191 1.00 93.88 83 VAL A CA 1
ATOM 610 C C . VAL A 1 83 ? -0.056 10.412 -10.040 1.00 93.88 83 VAL A C 1
ATOM 612 O O . VAL A 1 83 ?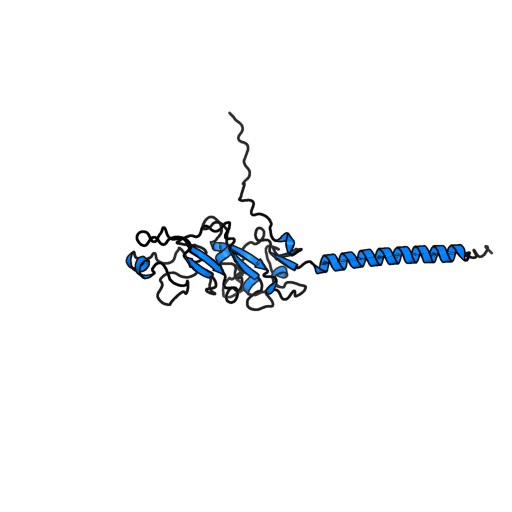 0.965 10.982 -10.403 1.00 93.88 83 VAL A O 1
ATOM 615 N N . CYS A 1 84 ? -0.289 9.134 -10.361 1.00 95.38 84 CYS A N 1
ATOM 616 C CA . CYS A 1 84 ? 0.673 8.267 -11.046 1.00 95.38 84 CYS A CA 1
ATOM 617 C C . CYS A 1 84 ? 1.195 8.857 -12.367 1.00 95.38 84 CYS A C 1
ATOM 619 O O . CYS A 1 84 ? 0.430 9.331 -13.198 1.00 95.38 84 CYS A O 1
ATOM 621 N N . GLY A 1 85 ? 2.515 8.793 -12.570 1.00 92.75 85 GLY A N 1
ATOM 622 C CA . GLY A 1 85 ? 3.180 9.310 -13.771 1.00 92.75 85 GLY A CA 1
ATOM 623 C C . GLY A 1 85 ? 3.250 8.314 -14.931 1.00 92.75 85 GLY A C 1
ATOM 624 O O . GLY A 1 85 ? 3.857 8.626 -15.947 1.00 92.75 85 GLY A O 1
ATOM 625 N N . TYR A 1 86 ? 2.690 7.110 -14.764 1.00 92.38 86 TYR A N 1
ATOM 626 C CA . TYR A 1 86 ? 2.670 6.029 -15.759 1.00 92.38 86 TYR A CA 1
ATOM 627 C C . TYR A 1 86 ? 4.032 5.728 -16.410 1.00 92.38 86 TYR A C 1
ATOM 629 O O . TYR A 1 86 ? 4.126 5.466 -17.607 1.00 92.38 86 TYR A O 1
ATOM 637 N N . CYS A 1 87 ? 5.101 5.800 -15.615 1.00 88.06 87 CYS A N 1
ATOM 638 C CA . CYS A 1 87 ? 6.477 5.810 -16.099 1.00 88.06 87 CYS A CA 1
ATOM 639 C C . CYS A 1 87 ? 6.821 4.571 -16.942 1.00 88.06 87 CYS A C 1
ATOM 641 O O . CYS A 1 87 ? 6.467 3.456 -16.569 1.00 88.06 87 CYS A O 1
ATOM 643 N N . PHE A 1 88 ? 7.617 4.740 -18.003 1.00 84.25 88 PHE A N 1
ATOM 644 C CA . PHE A 1 88 ? 8.272 3.613 -18.678 1.00 84.25 88 PHE A CA 1
ATOM 645 C C . PHE A 1 88 ? 9.197 2.853 -17.709 1.00 84.25 88 PHE A C 1
ATOM 647 O O . PHE A 1 88 ? 9.139 1.629 -17.582 1.00 84.25 88 PHE A O 1
ATOM 654 N N . ILE A 1 89 ? 10.019 3.595 -16.961 1.00 83.75 89 ILE A N 1
ATOM 655 C CA . ILE A 1 89 ? 10.868 3.070 -15.887 1.00 83.75 89 ILE A CA 1
ATOM 656 C C . ILE A 1 89 ? 10.323 3.594 -14.564 1.00 83.75 89 ILE A C 1
ATOM 658 O O . ILE A 1 89 ? 10.625 4.708 -14.148 1.00 83.75 89 ILE A O 1
ATOM 662 N N . CYS A 1 90 ? 9.496 2.792 -13.900 1.00 90.19 90 CYS A N 1
ATOM 663 C CA . CYS A 1 90 ? 9.008 3.117 -12.566 1.00 90.19 90 CYS A CA 1
ATOM 664 C C . CYS A 1 90 ? 10.027 2.677 -11.499 1.00 90.19 90 CYS A C 1
ATOM 666 O O . CYS A 1 90 ? 10.280 1.472 -11.378 1.00 90.19 90 CYS A O 1
ATOM 668 N N . PRO A 1 91 ? 10.570 3.602 -10.683 1.00 91.25 91 PRO A N 1
ATOM 669 C CA . PRO A 1 91 ? 11.536 3.268 -9.636 1.00 91.25 91 PRO A CA 1
ATOM 670 C C . PRO A 1 91 ? 10.912 2.487 -8.482 1.00 91.25 91 PRO A C 1
ATOM 672 O O . PRO A 1 91 ? 11.626 1.838 -7.736 1.00 91.25 91 PRO A O 1
ATOM 675 N N . ALA A 1 92 ? 9.585 2.514 -8.334 1.00 93.81 92 ALA A N 1
ATOM 676 C CA . ALA A 1 92 ? 8.866 1.691 -7.363 1.00 93.81 92 ALA A CA 1
ATOM 677 C C . ALA A 1 92 ? 8.641 0.246 -7.828 1.00 93.81 92 ALA A C 1
ATOM 679 O O . ALA A 1 92 ? 8.192 -0.593 -7.043 1.00 93.81 92 ALA A O 1
ATOM 680 N N . TYR A 1 93 ? 8.920 -0.032 -9.102 1.00 90.69 93 TYR A N 1
ATOM 681 C CA . TYR A 1 93 ? 8.743 -1.337 -9.720 1.00 90.69 93 TYR A CA 1
ATOM 682 C C . TYR A 1 93 ? 10.092 -2.015 -9.986 1.00 90.69 93 TYR A C 1
ATOM 684 O O . TYR A 1 93 ? 10.300 -3.145 -9.542 1.00 90.69 93 TYR A O 1
ATOM 692 N N . PHE A 1 94 ? 11.027 -1.300 -10.616 1.00 86.00 94 PHE A N 1
ATOM 693 C CA . PHE A 1 94 ? 12.381 -1.775 -10.897 1.00 86.00 94 PHE A CA 1
ATOM 694 C C . PHE A 1 94 ? 13.420 -1.144 -9.975 1.00 86.00 94 PHE A C 1
ATOM 696 O O . PHE A 1 94 ? 13.359 0.048 -9.682 1.00 86.00 94 PHE A O 1
ATOM 703 N N . ASP A 1 95 ? 14.428 -1.929 -9.607 1.00 83.81 95 ASP A N 1
ATOM 704 C CA . ASP A 1 95 ? 15.682 -1.406 -9.083 1.00 83.81 95 ASP A CA 1
ATOM 705 C C . ASP A 1 95 ? 16.412 -0.645 -10.197 1.00 83.81 95 ASP A C 1
ATOM 707 O O . ASP A 1 95 ? 16.968 -1.237 -11.124 1.00 83.81 95 ASP A O 1
ATOM 711 N N . VAL A 1 96 ? 16.385 0.684 -10.128 1.00 78.62 96 VAL A N 1
ATOM 712 C CA . VAL A 1 96 ? 17.015 1.555 -11.133 1.00 78.62 96 VAL A CA 1
ATOM 713 C C . VAL A 1 96 ? 18.544 1.491 -11.118 1.00 78.62 96 VAL A C 1
ATOM 715 O O . VAL A 1 96 ? 19.169 2.013 -12.035 1.00 78.62 96 VAL A O 1
ATOM 718 N N . GLN A 1 97 ? 19.144 0.857 -10.105 1.00 76.75 97 GLN A N 1
ATOM 719 C CA . GLN A 1 97 ? 20.585 0.605 -10.039 1.00 76.75 97 GLN A CA 1
ATOM 720 C C . GLN A 1 97 ? 20.974 -0.747 -10.659 1.00 76.75 97 GLN A C 1
ATOM 722 O O . GLN A 1 97 ? 22.163 -1.036 -10.786 1.00 76.75 97 GLN A O 1
ATOM 727 N N . SER A 1 98 ? 19.999 -1.582 -11.042 1.00 67.19 98 SER A N 1
ATOM 728 C CA . SER A 1 98 ? 20.275 -2.819 -11.783 1.00 67.19 98 SER A CA 1
ATOM 729 C C . SER A 1 98 ? 20.827 -2.516 -13.188 1.00 67.19 98 SER A C 1
ATOM 731 O O . SER A 1 98 ? 20.564 -1.429 -13.713 1.00 67.19 98 SER A O 1
ATOM 733 N N . PRO A 1 99 ? 21.616 -3.432 -13.793 1.00 58.38 99 PRO A N 1
ATOM 734 C CA . PRO A 1 99 ? 22.271 -3.197 -15.077 1.00 58.38 99 PRO A CA 1
ATOM 735 C C . PRO A 1 99 ? 21.311 -2.637 -16.131 1.00 58.38 99 PRO A C 1
ATOM 737 O O . PRO A 1 99 ? 20.180 -3.102 -16.291 1.00 58.38 99 PRO A O 1
ATOM 740 N N . VAL A 1 100 ? 21.773 -1.597 -16.824 1.00 49.47 100 VAL A N 1
ATOM 741 C CA . VAL A 1 100 ? 21.039 -0.950 -17.912 1.00 49.47 100 VAL A CA 1
ATOM 742 C C . VAL A 1 100 ? 20.917 -1.949 -19.061 1.00 49.47 100 VAL A C 1
ATOM 744 O O . VAL A 1 100 ? 21.888 -2.633 -19.369 1.00 49.47 100 VAL A O 1
ATOM 747 N N . TYR A 1 101 ? 19.736 -2.029 -19.677 1.00 54.53 101 TYR A N 1
ATOM 748 C CA . TYR A 1 101 ? 19.541 -2.801 -20.903 1.00 54.53 101 TYR A CA 1
ATOM 749 C C . TYR A 1 101 ? 20.611 -2.447 -21.939 1.00 54.53 101 TYR A C 1
ATOM 751 O O . TYR A 1 101 ? 20.929 -1.270 -22.131 1.00 54.53 101 TYR A O 1
ATOM 759 N N . THR A 1 102 ? 21.090 -3.440 -22.673 1.00 53.50 102 THR A N 1
ATOM 760 C CA . THR A 1 102 ? 21.523 -3.198 -24.048 1.00 53.50 102 THR A CA 1
ATOM 761 C C . THR A 1 102 ? 20.294 -2.875 -24.905 1.00 53.50 102 THR A C 1
ATOM 763 O O . THR A 1 102 ? 19.173 -3.289 -24.600 1.00 53.50 102 THR A O 1
ATOM 766 N N . TRP A 1 103 ? 20.473 -2.106 -25.979 1.00 50.97 103 TRP A N 1
ATOM 767 C CA . TRP A 1 103 ? 19.367 -1.723 -26.864 1.00 50.97 103 TRP A CA 1
ATOM 768 C C . TRP A 1 103 ? 18.626 -2.950 -27.441 1.00 50.97 103 TRP A C 1
ATOM 770 O O . TRP A 1 103 ? 17.406 -2.913 -27.555 1.00 50.97 103 TRP A O 1
ATOM 780 N N . GLU A 1 104 ? 19.332 -4.065 -27.679 1.00 56.66 104 GLU A N 1
ATOM 781 C CA . GLU A 1 104 ? 18.754 -5.355 -28.107 1.00 56.66 104 GLU A CA 1
ATOM 782 C C . GLU A 1 104 ? 17.867 -6.014 -27.034 1.00 56.66 104 GLU A C 1
ATOM 784 O O . GLU A 1 104 ? 16.819 -6.576 -27.350 1.00 56.66 104 GLU A O 1
ATOM 789 N N . GLU A 1 105 ? 18.233 -5.930 -25.752 1.00 55.97 105 GLU A N 1
ATOM 790 C CA . GLU A 1 105 ? 17.426 -6.483 -24.651 1.00 55.97 105 GLU A CA 1
ATOM 791 C C . GLU A 1 105 ? 16.159 -5.656 -24.402 1.00 55.97 105 GLU A C 1
ATOM 793 O O . GLU A 1 105 ? 15.108 -6.209 -24.075 1.00 55.97 105 GLU A O 1
ATOM 798 N N . ALA A 1 106 ? 16.239 -4.331 -24.575 1.00 53.53 106 ALA A N 1
ATOM 799 C CA . ALA A 1 106 ? 15.077 -3.447 -24.499 1.00 53.53 106 ALA A CA 1
ATOM 800 C C . ALA A 1 106 ? 14.057 -3.740 -25.616 1.00 53.53 106 ALA A C 1
ATOM 802 O O . ALA A 1 106 ? 12.853 -3.653 -25.376 1.00 53.53 106 ALA A O 1
ATOM 803 N N . GLU A 1 107 ? 14.536 -4.129 -26.801 1.00 50.53 107 GLU A N 1
ATOM 804 C CA . GLU A 1 107 ? 13.713 -4.541 -27.943 1.00 50.53 107 GLU A CA 1
ATOM 805 C C . GLU A 1 107 ? 13.088 -5.934 -27.730 1.00 50.53 107 GLU A C 1
ATOM 807 O O . GLU A 1 107 ? 11.888 -6.114 -27.953 1.00 50.53 107 GLU A O 1
ATOM 812 N N . GLN A 1 108 ? 13.850 -6.903 -27.202 1.00 49.84 108 GLN A N 1
ATOM 813 C CA . GLN A 1 108 ? 13.356 -8.256 -26.885 1.00 49.84 108 GLN A CA 1
ATOM 814 C C . GLN A 1 108 ? 12.349 -8.303 -25.733 1.00 49.84 108 GLN A C 1
ATOM 816 O O . GLN A 1 108 ? 11.506 -9.202 -25.689 1.00 49.84 108 GLN A O 1
ATOM 821 N N . LEU A 1 109 ? 12.401 -7.341 -24.809 1.00 50.09 109 LEU A N 1
ATOM 822 C CA . LEU A 1 109 ? 11.364 -7.184 -23.787 1.00 50.09 109 LEU A CA 1
ATOM 823 C C . LEU A 1 109 ? 10.003 -6.825 -24.381 1.00 50.09 109 LEU A C 1
ATOM 825 O O . LEU A 1 109 ? 8.985 -7.059 -23.727 1.00 50.09 109 LEU A O 1
ATOM 829 N N . GLY A 1 110 ? 9.988 -6.289 -25.605 1.00 43.94 110 GLY A N 1
ATOM 830 C CA . GLY A 1 110 ? 8.790 -5.880 -26.314 1.00 43.94 110 GLY A CA 1
ATOM 831 C C . GLY A 1 110 ? 7.919 -4.882 -25.532 1.00 43.94 110 GLY A C 1
ATOM 832 O O . GLY A 1 110 ? 8.217 -4.479 -24.404 1.00 43.94 110 GLY A O 1
ATOM 833 N N . PRO A 1 111 ? 6.770 -4.484 -26.101 1.00 44.97 111 PRO A N 1
ATOM 834 C CA . PRO A 1 111 ? 5.756 -3.714 -25.379 1.00 44.97 111 PRO A CA 1
ATOM 835 C C . PRO A 1 111 ? 5.083 -4.510 -24.245 1.00 44.97 111 PRO A C 1
ATOM 837 O O . PRO A 1 111 ? 4.348 -3.935 -23.447 1.00 44.97 111 PRO A O 1
ATOM 840 N N . TYR A 1 112 ? 5.321 -5.821 -24.157 1.00 50.62 112 TYR A N 1
ATOM 841 C CA . TYR A 1 112 ? 4.716 -6.712 -23.176 1.00 50.62 112 TYR A CA 1
ATOM 842 C C . TYR A 1 112 ? 5.742 -7.713 -22.644 1.00 50.62 112 TYR A C 1
ATOM 844 O O . TYR A 1 112 ? 6.044 -8.706 -23.303 1.00 50.62 112 TYR A O 1
ATOM 852 N N . PRO A 1 113 ? 6.110 -7.547 -21.372 1.00 48.81 113 PRO A N 1
ATOM 853 C CA . PRO A 1 113 ? 6.045 -8.654 -20.447 1.00 48.81 113 PRO A CA 1
ATOM 854 C C . PRO A 1 113 ? 4.995 -8.293 -19.402 1.00 48.81 113 PRO A C 1
ATOM 856 O O . PRO A 1 113 ? 5.019 -7.217 -18.789 1.00 48.81 113 PRO A O 1
ATOM 859 N N . ASP A 1 114 ? 4.064 -9.216 -19.180 1.00 49.25 114 ASP A N 1
ATOM 860 C CA . ASP A 1 114 ? 3.510 -9.380 -17.848 1.00 49.25 114 ASP A CA 1
ATOM 861 C C . ASP A 1 114 ? 4.675 -9.228 -16.875 1.00 49.25 114 ASP A C 1
ATOM 863 O O . ASP A 1 114 ? 5.719 -9.839 -17.056 1.00 49.25 114 ASP A O 1
ATOM 867 N N . GLY A 1 115 ? 4.554 -8.317 -15.922 1.00 46.09 115 GLY A N 1
ATOM 868 C CA . GLY A 1 115 ? 5.641 -7.933 -15.034 1.00 46.09 115 GLY A CA 1
ATOM 869 C C . GLY A 1 115 ? 6.202 -9.044 -14.129 1.00 46.09 115 GLY A C 1
ATOM 870 O O . GLY A 1 115 ? 6.655 -8.753 -13.027 1.00 46.09 115 GLY A O 1
ATOM 871 N N . THR A 1 116 ? 6.106 -10.308 -14.525 1.00 43.16 116 THR A N 1
ATOM 872 C CA . THR A 1 116 ? 6.792 -11.419 -13.912 1.00 43.16 116 THR A CA 1
ATOM 873 C C . THR A 1 116 ? 8.289 -11.207 -14.097 1.00 43.16 116 THR A C 1
ATOM 875 O O . THR A 1 116 ? 8.800 -10.998 -15.198 1.00 43.16 116 THR A O 1
ATOM 878 N N . SER A 1 117 ? 9.013 -11.237 -12.981 1.00 44.03 117 SER A N 1
ATOM 879 C CA . SER A 1 117 ? 10.449 -11.482 -12.981 1.00 44.03 117 SER A CA 1
ATOM 880 C C . SER A 1 117 ? 10.682 -12.879 -13.554 1.00 44.03 117 SER A C 1
ATOM 882 O O . SER A 1 117 ? 10.829 -13.851 -12.810 1.00 44.03 117 SER A O 1
ATOM 884 N N . ARG A 1 118 ? 10.610 -13.028 -14.873 1.00 40.12 118 ARG A N 1
ATOM 885 C CA . ARG A 1 118 ? 10.983 -14.276 -15.519 1.00 40.12 118 ARG A CA 1
ATOM 886 C C . ARG A 1 118 ? 12.490 -14.419 -15.313 1.00 40.12 118 ARG A C 1
ATOM 888 O O . ARG A 1 118 ? 13.234 -13.462 -15.531 1.00 40.12 118 ARG A O 1
ATOM 895 N N . GLU A 1 119 ? 12.935 -15.576 -14.823 1.00 36.88 119 GLU A N 1
ATOM 896 C CA . GLU A 1 119 ? 14.363 -15.908 -14.786 1.00 36.88 119 GLU A CA 1
ATOM 897 C C . GLU A 1 119 ? 14.981 -15.541 -16.143 1.00 36.88 119 GLU A C 1
ATOM 899 O O . GLU A 1 119 ? 14.530 -16.028 -17.178 1.00 36.88 119 GLU A O 1
ATOM 904 N N . GLY A 1 120 ? 15.943 -14.613 -16.137 1.00 40.09 120 GLY A N 1
ATOM 905 C CA . GLY A 1 120 ? 16.589 -14.103 -17.351 1.00 40.09 120 GLY A CA 1
ATOM 906 C C . GLY A 1 120 ? 16.375 -12.617 -17.660 1.00 4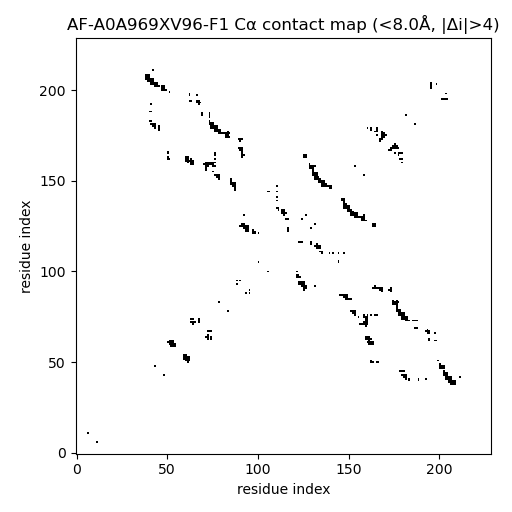0.09 120 GLY A C 1
ATOM 907 O O . GLY A 1 120 ? 17.110 -12.086 -18.483 1.00 40.09 120 GLY A O 1
ATOM 908 N N . THR A 1 121 ? 15.457 -11.897 -17.000 1.00 49.91 121 THR A N 1
ATOM 909 C CA . THR A 1 121 ? 15.394 -10.426 -17.139 1.00 49.91 121 THR A CA 1
ATOM 910 C C . THR A 1 121 ? 16.364 -9.741 -16.173 1.00 49.91 121 THR A C 1
ATOM 912 O O . THR A 1 121 ? 16.237 -9.890 -14.959 1.00 49.91 121 THR A O 1
ATOM 915 N N . HIS A 1 122 ? 17.302 -8.945 -16.694 1.00 46.03 122 HIS A N 1
ATOM 916 C CA . HIS A 1 122 ? 18.398 -8.294 -15.953 1.00 46.03 122 HIS A CA 1
ATOM 917 C C . HIS A 1 122 ? 17.982 -7.276 -14.864 1.00 46.03 122 HIS A C 1
ATOM 919 O O . HIS A 1 122 ? 18.850 -6.729 -14.182 1.00 46.03 122 HIS A O 1
ATOM 925 N N . LYS A 1 123 ? 16.680 -7.023 -14.650 1.00 58.78 123 LYS A N 1
ATOM 926 C CA . LYS A 1 123 ? 16.188 -6.066 -13.646 1.00 58.78 123 LYS A CA 1
ATOM 927 C C . LYS A 1 123 ? 15.603 -6.744 -12.416 1.00 58.78 123 LYS A C 1
ATOM 929 O O . LYS A 1 123 ? 14.638 -7.499 -12.489 1.00 58.78 123 LYS A O 1
ATOM 934 N N . LYS A 1 124 ? 16.144 -6.379 -11.255 1.00 73.12 124 LYS A N 1
ATOM 935 C CA . LYS A 1 124 ? 15.620 -6.773 -9.945 1.00 73.12 124 LYS A CA 1
ATOM 936 C C . LYS A 1 124 ? 14.343 -5.982 -9.637 1.00 73.12 124 LYS A C 1
ATOM 938 O O . LYS A 1 124 ? 14.332 -4.758 -9.752 1.00 73.12 124 LYS A O 1
ATOM 943 N N . LEU A 1 125 ? 13.270 -6.665 -9.237 1.00 85.12 125 LEU A N 1
ATOM 9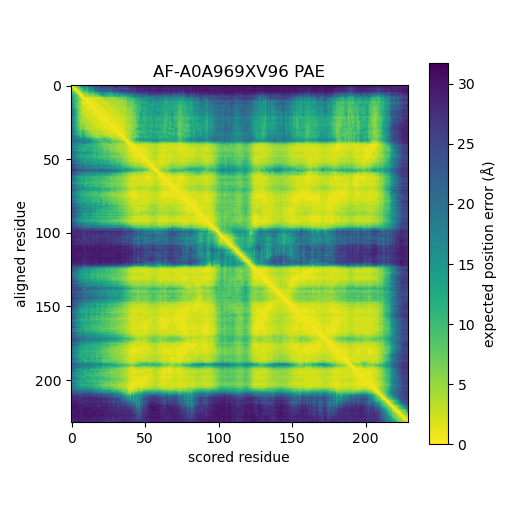44 C CA . LEU A 1 125 ? 12.038 -6.008 -8.787 1.00 85.12 125 LEU A CA 1
ATOM 945 C C . LEU A 1 125 ? 12.217 -5.410 -7.387 1.00 85.12 125 LEU A C 1
ATOM 947 O O . LEU A 1 125 ? 12.820 -6.029 -6.509 1.00 85.12 125 LEU A O 1
ATOM 951 N N . ILE A 1 126 ? 11.627 -4.235 -7.153 1.00 90.94 126 ILE A N 1
ATOM 952 C CA . ILE A 1 126 ? 11.583 -3.618 -5.816 1.00 90.94 126 ILE A CA 1
ATOM 953 C C . ILE A 1 126 ? 10.674 -4.405 -4.877 1.00 90.94 126 ILE A C 1
ATOM 955 O O . ILE A 1 126 ? 10.952 -4.525 -3.685 1.00 90.94 126 ILE A O 1
ATOM 959 N N . CYS A 1 127 ? 9.554 -4.916 -5.397 1.00 92.81 127 CYS A N 1
ATOM 960 C CA . CYS A 1 127 ? 8.619 -5.692 -4.600 1.00 92.81 127 CYS A CA 1
ATOM 961 C C . CYS A 1 127 ? 9.131 -7.135 -4.458 1.00 92.81 127 CYS A C 1
ATOM 963 O O . CYS A 1 127 ? 9.071 -7.886 -5.429 1.00 92.81 127 CYS A O 1
ATOM 965 N N . PRO A 1 128 ? 9.533 -7.581 -3.255 1.00 90.81 128 PRO A N 1
ATOM 966 C CA . PRO A 1 128 ? 10.042 -8.938 -3.051 1.00 90.81 128 PRO A CA 1
ATOM 967 C C . PRO A 1 128 ? 8.951 -10.006 -3.184 1.00 90.81 128 PRO A C 1
ATOM 969 O O . PRO A 1 128 ? 9.247 -11.188 -3.277 1.00 90.81 128 PRO A O 1
ATOM 972 N N . GLN A 1 129 ? 7.680 -9.600 -3.151 1.00 91.31 129 GLN A N 1
ATOM 973 C CA . GLN A 1 129 ? 6.538 -10.489 -3.356 1.00 91.31 129 GLN A CA 1
ATOM 974 C C . GLN A 1 129 ? 6.105 -10.559 -4.824 1.00 91.31 129 GLN A C 1
ATOM 976 O O . GLN A 1 129 ? 5.163 -11.289 -5.133 1.00 91.31 129 GLN A O 1
ATOM 981 N N . ASP A 1 130 ? 6.736 -9.765 -5.703 1.00 89.94 130 ASP A N 1
ATOM 982 C CA . ASP A 1 130 ? 6.333 -9.603 -7.103 1.00 89.94 130 ASP A CA 1
ATOM 983 C C . ASP A 1 130 ? 4.811 -9.332 -7.218 1.00 89.94 130 ASP A C 1
ATOM 985 O O . ASP A 1 130 ? 4.037 -9.951 -7.948 1.00 89.94 130 ASP A O 1
ATOM 989 N N . ALA A 1 131 ? 4.348 -8.414 -6.363 1.00 94.19 131 ALA A N 1
ATOM 990 C CA . ALA A 1 131 ? 2.934 -8.087 -6.213 1.00 94.19 131 ALA A CA 1
ATOM 991 C C . ALA A 1 131 ? 2.489 -6.904 -7.079 1.00 94.19 131 ALA A C 1
ATOM 993 O O . ALA A 1 131 ? 1.332 -6.510 -7.013 1.00 94.19 131 ALA A O 1
ATOM 994 N N . ILE A 1 132 ? 3.386 -6.293 -7.851 1.00 92.56 132 ILE A N 1
ATOM 995 C CA . ILE A 1 132 ? 3.042 -5.172 -8.725 1.00 92.56 132 ILE A CA 1
ATOM 996 C C . ILE A 1 132 ? 2.858 -5.725 -10.130 1.00 92.56 132 ILE A C 1
ATOM 998 O O . ILE A 1 132 ? 3.763 -6.343 -10.682 1.00 92.56 132 ILE A O 1
ATOM 1002 N N . ARG A 1 133 ? 1.688 -5.498 -10.717 1.00 88.50 133 ARG A N 1
ATOM 1003 C CA . ARG A 1 133 ? 1.410 -5.823 -12.112 1.00 88.50 133 ARG A CA 1
ATOM 1004 C C . ARG A 1 133 ? 1.581 -4.571 -12.947 1.00 88.50 133 ARG A C 1
ATOM 1006 O O . ARG A 1 133 ? 1.121 -3.496 -12.570 1.00 88.50 133 ARG A O 1
ATOM 1013 N N . ARG A 1 134 ? 2.239 -4.733 -14.085 1.00 84.94 134 ARG A N 1
ATOM 1014 C CA . ARG A 1 134 ? 2.494 -3.678 -15.057 1.00 84.94 134 ARG A CA 1
ATOM 1015 C C . ARG A 1 134 ? 1.661 -3.961 -16.303 1.00 84.94 134 ARG A C 1
ATOM 1017 O O . ARG A 1 134 ? 1.669 -5.090 -16.789 1.00 84.94 134 ARG A O 1
ATOM 1024 N N . ARG A 1 135 ? 0.944 -2.956 -16.802 1.00 83.44 135 ARG A N 1
ATOM 1025 C CA . ARG A 1 135 ? 0.131 -3.041 -18.024 1.00 83.44 135 ARG A CA 1
ATOM 1026 C C . ARG A 1 135 ? 0.359 -1.799 -18.875 1.00 83.44 135 ARG A C 1
ATOM 1028 O O . ARG A 1 135 ? 0.380 -0.701 -18.333 1.00 83.44 135 ARG A O 1
ATOM 1035 N N . VAL A 1 136 ? 0.508 -1.966 -20.184 1.00 84.00 136 VAL A N 1
ATOM 1036 C CA . VAL A 1 136 ? 0.594 -0.835 -21.119 1.00 84.00 136 VAL A CA 1
ATOM 1037 C C . VAL A 1 136 ? -0.694 -0.016 -21.076 1.00 84.00 136 VAL A C 1
ATOM 1039 O O . VAL A 1 136 ? -1.792 -0.578 -21.050 1.00 84.00 136 VAL A O 1
ATOM 1042 N N . VAL A 1 137 ? -0.563 1.306 -21.109 1.00 85.56 137 VAL A N 1
ATOM 1043 C CA . VAL A 1 137 ? -1.681 2.229 -21.315 1.00 85.56 137 VAL A CA 1
ATOM 1044 C C . VAL A 1 137 ? -1.370 3.196 -22.450 1.00 85.56 137 VAL A C 1
ATOM 1046 O O . VAL A 1 137 ? -0.238 3.640 -22.609 1.00 85.56 137 VAL A O 1
ATOM 1049 N N . GLY A 1 138 ? -2.392 3.534 -23.234 1.00 84.94 138 GLY A N 1
ATOM 1050 C CA . GLY A 1 138 ? -2.244 4.403 -24.401 1.00 84.94 138 GLY A CA 1
ATOM 1051 C C . GLY A 1 138 ? -1.798 3.662 -25.663 1.00 84.94 138 GLY A C 1
ATOM 1052 O O . GLY A 1 138 ? -1.981 2.451 -25.793 1.00 84.94 138 GLY A O 1
ATOM 1053 N N . GLN A 1 139 ? -1.280 4.426 -26.625 1.00 83.50 139 GLN A N 1
ATOM 1054 C CA . GLN A 1 139 ? -0.731 3.890 -27.868 1.00 83.50 139 GLN A CA 1
ATOM 1055 C C . GLN A 1 139 ? 0.690 3.389 -27.629 1.00 83.50 139 GLN A C 1
ATOM 1057 O O . GLN A 1 139 ? 1.458 4.030 -26.919 1.00 83.50 139 GLN A O 1
ATOM 1062 N N . ILE A 1 140 ? 1.016 2.245 -28.229 1.00 82.31 140 ILE A N 1
ATOM 1063 C CA . ILE A 1 140 ? 2.378 1.724 -28.225 1.00 82.31 140 ILE A CA 1
ATOM 1064 C C . ILE A 1 140 ? 3.152 2.416 -29.340 1.00 82.31 140 ILE A C 1
ATOM 1066 O O . ILE A 1 140 ? 2.734 2.353 -30.497 1.00 82.31 140 ILE A O 1
ATOM 1070 N N . ASP A 1 141 ? 4.279 3.022 -28.990 1.00 80.50 141 ASP A N 1
ATOM 1071 C CA . ASP A 1 141 ? 5.298 3.468 -29.928 1.00 80.50 141 ASP A CA 1
ATOM 1072 C C . ASP A 1 141 ? 6.316 2.328 -30.124 1.00 80.50 141 ASP A C 1
ATOM 1074 O O . ASP A 1 141 ? 7.067 2.002 -29.195 1.00 80.50 141 ASP A O 1
ATOM 1078 N N . PRO A 1 142 ? 6.307 1.650 -31.289 1.00 77.06 142 PRO A N 1
ATOM 1079 C CA . PRO A 1 142 ? 7.237 0.561 -31.565 1.00 77.06 142 PRO A CA 1
ATOM 1080 C C . PRO A 1 142 ? 8.638 1.061 -31.943 1.00 77.06 142 PRO A C 1
ATOM 1082 O O . PRO A 1 142 ? 9.561 0.253 -31.984 1.00 77.06 142 PRO A O 1
ATOM 1085 N N . TYR A 1 143 ? 8.799 2.353 -32.242 1.00 80.44 143 TYR A N 1
ATOM 1086 C CA . TYR A 1 143 ? 10.067 2.939 -32.680 1.00 80.44 143 TYR A CA 1
ATOM 1087 C C . TYR A 1 143 ? 10.796 3.654 -31.539 1.00 80.44 143 TYR A C 1
ATOM 1089 O O . TYR A 1 143 ? 12.025 3.683 -31.534 1.00 80.44 143 TYR A O 1
ATOM 1097 N N . ASP A 1 144 ? 10.055 4.183 -30.562 1.00 78.31 144 ASP A N 1
ATOM 1098 C CA . ASP A 1 144 ? 10.601 4.742 -29.325 1.00 78.31 144 ASP A CA 1
ATOM 1099 C C . ASP A 1 144 ? 9.989 4.068 -28.082 1.00 78.31 144 ASP A C 1
ATOM 1101 O O . ASP A 1 144 ? 8.980 4.526 -27.533 1.00 78.31 144 ASP A O 1
ATOM 1105 N N . PRO A 1 145 ? 10.618 2.993 -27.568 1.00 71.88 145 PRO A N 1
ATOM 1106 C CA . PRO A 1 145 ? 10.142 2.297 -26.382 1.00 71.88 145 PRO A CA 1
ATOM 1107 C C . PRO A 1 145 ? 10.001 3.182 -25.136 1.00 71.88 145 PRO A C 1
ATOM 1109 O O . PRO A 1 145 ? 9.170 2.876 -24.275 1.00 71.88 145 PRO A O 1
ATOM 1112 N N . TYR A 1 146 ? 10.777 4.268 -25.031 1.00 76.19 146 TYR A N 1
ATOM 1113 C CA . TYR A 1 146 ? 10.736 5.192 -23.894 1.00 76.19 146 TYR A CA 1
ATOM 1114 C C . TYR A 1 146 ? 9.472 6.054 -23.878 1.00 76.19 146 TYR A C 1
ATOM 1116 O O . TYR A 1 146 ? 9.097 6.558 -22.817 1.00 76.19 146 TYR A O 1
ATOM 1124 N N . ASN A 1 147 ? 8.793 6.166 -25.020 1.00 81.38 147 ASN A N 1
ATOM 1125 C CA . ASN A 1 147 ? 7.530 6.877 -25.186 1.00 81.38 147 ASN A CA 1
ATOM 1126 C C . ASN A 1 147 ? 6.298 6.003 -24.857 1.00 81.38 147 ASN A C 1
ATOM 1128 O O . ASN A 1 147 ? 5.160 6.378 -25.134 1.00 81.38 147 ASN A O 1
ATOM 1132 N N . ASN A 1 148 ? 6.504 4.829 -24.248 1.00 82.56 148 ASN A N 1
ATOM 1133 C CA . ASN A 1 148 ? 5.426 3.948 -23.802 1.00 82.56 148 ASN A CA 1
ATOM 1134 C C . ASN A 1 148 ? 5.088 4.151 -22.321 1.00 82.56 148 ASN A C 1
ATOM 1136 O O . ASN A 1 148 ? 5.965 4.166 -21.452 1.00 82.56 148 ASN A O 1
ATOM 1140 N N . PHE A 1 149 ? 3.792 4.206 -22.018 1.00 87.56 149 PHE A N 1
ATOM 1141 C CA . PHE A 1 149 ? 3.275 4.453 -20.674 1.00 87.56 149 PHE A CA 1
ATOM 1142 C C . PHE A 1 149 ? 2.697 3.187 -20.049 1.00 87.56 149 PHE A C 1
ATOM 1144 O O . PHE A 1 149 ? 2.110 2.339 -20.726 1.00 87.56 149 PHE A O 1
ATOM 1151 N N . PHE A 1 150 ? 2.863 3.051 -18.733 1.00 88.12 150 PHE A N 1
ATOM 1152 C CA . PHE A 1 150 ? 2.474 1.842 -18.014 1.00 88.12 150 PHE A CA 1
ATOM 1153 C C . PHE A 1 150 ? 1.702 2.149 -16.743 1.00 88.12 150 PHE A C 1
ATOM 1155 O O . PHE A 1 150 ? 2.111 2.944 -15.903 1.00 88.12 150 PHE A O 1
ATOM 1162 N N . GLU A 1 151 ? 0.595 1.444 -16.575 1.00 90.69 151 GLU A N 1
ATOM 1163 C CA . GLU A 1 151 ? -0.169 1.402 -15.344 1.00 90.69 151 GLU A CA 1
ATOM 1164 C C . GLU A 1 151 ? 0.386 0.323 -14.413 1.00 90.69 151 GLU A C 1
ATOM 1166 O O . GLU A 1 151 ? 0.688 -0.799 -14.834 1.00 90.69 151 GLU A O 1
ATOM 1171 N N . TYR A 1 152 ? 0.487 0.670 -13.131 1.00 92.50 152 TYR A N 1
ATOM 1172 C CA . TYR A 1 152 ? 0.984 -0.206 -12.077 1.00 92.50 152 TYR A CA 1
ATOM 1173 C C . TYR A 1 152 ? -0.142 -0.521 -11.093 1.00 92.50 152 TYR A C 1
ATOM 1175 O O . TYR A 1 152 ? -0.546 0.342 -10.312 1.00 92.50 152 TYR A O 1
ATOM 1183 N N . THR A 1 153 ? -0.654 -1.748 -11.125 1.00 94.75 153 THR A N 1
ATOM 1184 C CA . THR A 1 153 ? -1.685 -2.237 -10.197 1.00 94.75 153 THR A CA 1
ATOM 1185 C C . THR A 1 153 ? -1.068 -3.163 -9.154 1.00 94.75 153 THR A C 1
ATOM 1187 O O . THR A 1 153 ? -0.002 -3.740 -9.364 1.00 94.75 153 THR A O 1
ATOM 1190 N N . ILE A 1 154 ? -1.715 -3.290 -7.995 1.00 96.31 154 ILE A N 1
ATOM 1191 C CA . ILE A 1 154 ? -1.230 -4.136 -6.902 1.00 96.31 154 ILE A CA 1
ATOM 1192 C C . ILE A 1 154 ? -2.076 -5.406 -6.831 1.00 96.31 154 ILE A C 1
ATOM 1194 O O . ILE A 1 154 ? -3.283 -5.346 -6.611 1.00 96.31 154 ILE A O 1
ATOM 1198 N N . ASP A 1 155 ? -1.424 -6.556 -6.976 1.00 95.75 155 ASP A N 1
ATOM 1199 C CA . ASP A 1 155 ? -1.973 -7.873 -6.679 1.00 95.75 155 ASP A CA 1
ATOM 1200 C C . ASP A 1 155 ? -2.055 -8.048 -5.157 1.00 95.75 155 ASP A C 1
ATOM 1202 O O . ASP A 1 155 ? -1.065 -8.300 -4.461 1.00 95.75 155 ASP A O 1
ATOM 1206 N N . GLU A 1 156 ? -3.257 -7.882 -4.615 1.00 95.88 156 GLU A N 1
ATOM 1207 C CA . GLU A 1 156 ? -3.505 -7.960 -3.176 1.00 95.88 156 GLU A CA 1
ATOM 1208 C C . GLU A 1 156 ? -3.290 -9.359 -2.592 1.00 95.88 156 GLU A C 1
ATOM 1210 O O . GLU A 1 156 ? -3.025 -9.478 -1.390 1.00 95.88 156 GLU A O 1
ATOM 1215 N N . GLY A 1 157 ? -3.379 -10.403 -3.422 1.00 96.19 157 GLY A N 1
ATOM 1216 C CA . GLY A 1 157 ? -3.115 -11.782 -3.023 1.00 96.19 157 GLY A CA 1
ATOM 1217 C C . GLY A 1 157 ? -1.634 -12.027 -2.736 1.00 96.19 157 GLY A C 1
ATOM 1218 O O . GLY A 1 157 ? -1.306 -12.838 -1.875 1.00 96.19 157 GLY A O 1
ATOM 1219 N N . ARG A 1 158 ? -0.743 -11.277 -3.395 1.00 95.81 158 ARG A N 1
ATOM 1220 C CA . AR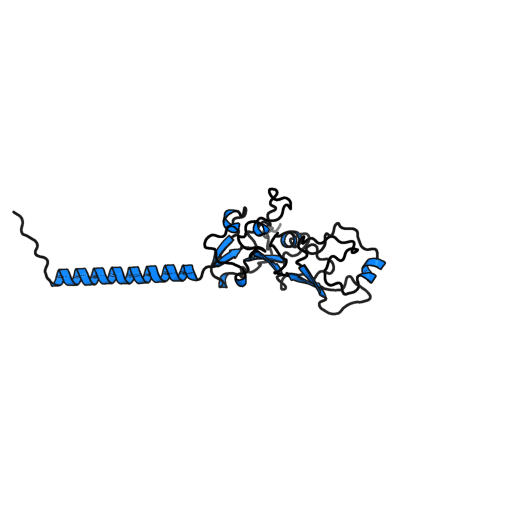G A 1 158 ? 0.716 -11.361 -3.201 1.00 95.81 158 ARG A CA 1
ATOM 1221 C C . ARG A 1 158 ? 1.262 -10.258 -2.299 1.00 95.81 158 ARG A C 1
ATOM 1223 O O . ARG A 1 158 ? 2.231 -10.461 -1.573 1.00 95.81 158 ARG A O 1
ATOM 1230 N N . CYS A 1 159 ? 0.658 -9.072 -2.321 1.00 97.69 159 CYS A N 1
ATOM 1231 C CA . CYS A 1 159 ? 1.155 -7.930 -1.563 1.00 97.69 159 CYS A CA 1
ATOM 1232 C C . CYS A 1 159 ? 1.024 -8.180 -0.057 1.00 97.69 159 CYS A C 1
ATOM 1234 O O . CYS A 1 159 ? -0.076 -8.237 0.488 1.00 97.69 159 CYS A O 1
ATOM 1236 N N . ASN A 1 160 ? 2.146 -8.265 0.650 1.00 97.00 160 ASN A N 1
ATOM 1237 C CA . ASN A 1 160 ? 2.153 -8.384 2.106 1.00 97.00 160 ASN A CA 1
ATOM 1238 C C . ASN A 1 160 ? 2.204 -7.027 2.829 1.00 97.00 160 ASN A C 1
ATOM 1240 O O . ASN A 1 160 ? 2.210 -7.009 4.048 1.00 97.00 160 ASN A O 1
ATOM 1244 N N . GLY A 1 161 ? 2.256 -5.897 2.117 1.00 97.12 161 GLY A N 1
ATOM 1245 C CA . GLY A 1 161 ? 2.318 -4.571 2.742 1.00 97.12 161 GLY A CA 1
ATOM 1246 C C . GLY A 1 161 ? 3.703 -4.153 3.257 1.00 97.12 161 GLY A C 1
ATOM 1247 O O . GLY A 1 161 ? 3.776 -3.274 4.109 1.00 97.12 161 GLY A O 1
ATOM 1248 N N . CYS A 1 162 ? 4.801 -4.732 2.751 1.00 96.81 162 CYS A N 1
ATOM 1249 C CA . CYS A 1 162 ? 6.175 -4.394 3.176 1.00 96.81 162 CYS A CA 1
ATOM 1250 C C . CYS A 1 162 ? 6.581 -2.920 2.979 1.00 96.81 162 CYS A C 1
ATOM 1252 O O . CYS A 1 162 ? 7.534 -2.468 3.608 1.00 96.81 162 CYS A O 1
ATOM 1254 N N . GLY A 1 163 ? 5.887 -2.173 2.112 1.00 96.19 163 GLY A N 1
ATOM 1255 C CA . GLY A 1 163 ? 6.082 -0.731 1.929 1.00 96.19 163 GLY A CA 1
ATOM 1256 C C . GLY A 1 163 ? 7.273 -0.314 1.061 1.00 96.19 163 GLY A C 1
ATOM 1257 O O . GLY A 1 163 ? 7.412 0.874 0.802 1.00 96.19 163 GLY A O 1
ATOM 1258 N N . LEU A 1 164 ? 8.087 -1.246 0.549 1.00 94.81 164 LEU A N 1
ATOM 1259 C CA . LEU A 1 164 ? 9.257 -0.902 -0.275 1.00 94.81 164 LEU A CA 1
ATOM 1260 C C . LEU A 1 164 ? 8.876 -0.113 -1.534 1.00 94.81 164 LEU A C 1
ATOM 1262 O O . LEU A 1 164 ? 9.438 0.940 -1.794 1.00 94.81 164 LEU A O 1
ATOM 1266 N N . CYS A 1 165 ? 7.863 -0.554 -2.279 1.00 96.00 165 CYS A N 1
ATOM 1267 C CA . CYS A 1 165 ? 7.402 0.190 -3.454 1.00 96.00 165 CYS A CA 1
ATOM 1268 C C . CYS A 1 165 ? 6.861 1.589 -3.113 1.00 96.00 165 CYS A C 1
ATOM 1270 O O . CYS A 1 165 ? 7.029 2.515 -3.894 1.00 96.00 165 CYS A O 1
ATOM 1272 N N . VAL A 1 166 ? 6.263 1.765 -1.931 1.00 97.06 166 VAL A N 1
ATOM 1273 C CA . VAL A 1 166 ? 5.801 3.075 -1.451 1.00 97.06 166 VAL A CA 1
ATOM 1274 C C . VAL A 1 166 ? 6.993 3.985 -1.167 1.00 97.06 166 VAL A C 1
ATOM 1276 O O . VAL A 1 166 ? 6.943 5.159 -1.513 1.00 97.06 166 VAL A O 1
ATOM 1279 N N . GLU A 1 167 ? 8.076 3.447 -0.602 1.00 94.88 167 GLU A N 1
ATOM 1280 C CA . GLU A 1 167 ? 9.312 4.198 -0.363 1.00 94.88 167 GLU A CA 1
ATOM 1281 C C . GLU A 1 167 ? 9.935 4.698 -1.669 1.00 94.88 167 GLU A C 1
ATOM 1283 O O . GLU A 1 167 ? 10.141 5.896 -1.838 1.00 94.88 167 GLU A O 1
ATOM 1288 N N . TYR A 1 168 ? 10.147 3.807 -2.638 1.00 94.19 168 TYR A N 1
ATOM 1289 C CA . TYR A 1 168 ? 10.760 4.168 -3.922 1.00 94.19 168 TYR A CA 1
ATOM 1290 C C . TYR A 1 168 ? 9.851 4.998 -4.838 1.00 94.19 168 TYR A C 1
ATOM 1292 O O . TYR A 1 168 ? 10.322 5.608 -5.797 1.00 94.19 168 TYR A O 1
ATOM 1300 N N . CYS A 1 169 ? 8.545 5.043 -4.564 1.00 95.75 169 CYS A N 1
ATOM 1301 C CA . CYS A 1 169 ? 7.631 5.925 -5.279 1.00 95.75 169 CYS A CA 1
ATOM 1302 C C . CYS A 1 169 ? 7.732 7.377 -4.797 1.00 95.75 169 CYS A C 1
ATOM 1304 O O . CYS A 1 169 ? 7.193 8.254 -5.459 1.00 95.75 169 CYS A O 1
ATOM 1306 N N . ARG A 1 170 ? 8.384 7.674 -3.668 1.00 93.44 170 ARG A N 1
ATOM 1307 C CA . ARG A 1 170 ? 8.457 9.042 -3.136 1.00 93.44 170 ARG A CA 1
ATOM 1308 C C . ARG A 1 170 ? 9.452 9.928 -3.891 1.00 93.44 170 ARG A C 1
ATOM 1310 O O . ARG A 1 170 ? 10.400 9.417 -4.495 1.00 93.44 170 ARG A O 1
ATOM 1317 N N . PRO A 1 171 ? 9.283 11.261 -3.815 1.00 90.50 171 PRO A N 1
ATOM 1318 C CA . PRO A 1 171 ? 10.324 12.193 -4.221 1.00 90.50 171 PRO A CA 1
ATOM 1319 C C . PRO A 1 171 ? 11.652 11.885 -3.508 1.00 90.50 171 PRO A C 1
ATOM 1321 O O . PRO A 1 171 ? 11.634 11.552 -2.321 1.00 90.50 171 PRO A O 1
ATOM 1324 N N . PRO A 1 172 ? 12.800 12.007 -4.197 1.00 90.31 172 PRO A N 1
ATOM 1325 C CA . PRO A 1 172 ? 12.960 12.572 -5.542 1.00 90.31 172 PRO A CA 1
ATOM 1326 C C . PRO A 1 172 ? 12.773 11.570 -6.696 1.00 90.31 172 PRO A C 1
ATOM 1328 O O . PRO A 1 172 ? 12.807 11.981 -7.850 1.00 90.31 172 PRO A O 1
ATOM 1331 N N . MET A 1 173 ? 12.614 10.273 -6.420 1.00 87.25 173 MET A N 1
ATOM 1332 C CA . MET A 1 173 ? 12.622 9.238 -7.465 1.00 87.25 173 MET A CA 1
ATOM 1333 C C . MET A 1 173 ? 11.267 9.111 -8.166 1.00 87.25 173 MET A C 1
ATOM 1335 O O . MET A 1 173 ? 11.210 8.945 -9.381 1.00 87.25 173 MET A O 1
ATOM 1339 N N . GLY A 1 174 ? 10.175 9.197 -7.410 1.00 91.19 174 GLY A N 1
ATOM 1340 C CA . GLY A 1 174 ? 8.815 9.162 -7.936 1.00 91.19 174 GLY A CA 1
ATOM 1341 C C . GLY A 1 174 ? 7.956 10.320 -7.434 1.00 91.19 174 GLY A C 1
ATOM 1342 O O . GLY A 1 174 ? 8.440 11.296 -6.864 1.00 91.19 174 GLY A O 1
ATOM 1343 N N . ASN A 1 175 ? 6.650 10.200 -7.648 1.00 92.62 175 ASN A N 1
ATOM 1344 C CA . ASN A 1 175 ? 5.662 11.243 -7.371 1.00 92.62 175 ASN A CA 1
ATOM 1345 C C . ASN A 1 175 ? 4.733 10.949 -6.178 1.00 92.62 175 ASN A C 1
ATOM 1347 O O . ASN A 1 175 ? 3.753 11.654 -5.970 1.00 92.62 175 ASN A O 1
ATOM 1351 N N . ALA A 1 176 ? 5.044 9.916 -5.395 1.00 94.75 176 ALA A N 1
ATOM 1352 C CA . ALA A 1 176 ? 4.284 9.420 -4.249 1.00 94.75 176 ALA A CA 1
ATOM 1353 C C . ALA A 1 176 ? 2.852 8.947 -4.573 1.00 94.75 176 ALA A C 1
ATOM 1355 O O . ALA A 1 176 ? 1.971 9.012 -3.718 1.00 94.75 176 ALA A O 1
ATOM 1356 N N . SER A 1 177 ? 2.622 8.429 -5.785 1.00 96.25 177 SER A N 1
ATOM 1357 C CA . SER A 1 177 ? 1.336 7.821 -6.164 1.00 96.25 177 SER A CA 1
ATOM 1358 C C . SER A 1 177 ? 1.032 6.514 -5.425 1.00 96.25 177 SER A C 1
ATOM 1360 O O . SER A 1 177 ? -0.126 6.232 -5.124 1.00 96.25 177 SER A O 1
ATOM 1362 N N . LEU A 1 178 ? 2.047 5.718 -5.077 1.00 96.88 178 LEU A N 1
ATOM 1363 C CA . LEU A 1 178 ? 1.862 4.532 -4.240 1.00 96.88 178 LEU A CA 1
ATOM 1364 C C . LEU A 1 178 ? 1.813 4.916 -2.761 1.00 96.88 178 LEU A C 1
ATOM 1366 O O . LEU A 1 178 ? 2.704 5.598 -2.259 1.00 96.88 178 LEU A O 1
ATOM 1370 N N . ARG A 1 179 ? 0.816 4.397 -2.040 1.00 96.38 179 ARG A N 1
ATOM 1371 C CA . ARG A 1 179 ? 0.668 4.540 -0.584 1.00 96.38 179 ARG A CA 1
ATOM 1372 C C . ARG A 1 179 ? 0.237 3.234 0.069 1.00 96.38 179 ARG A C 1
ATOM 1374 O O . ARG A 1 179 ? -0.281 2.343 -0.595 1.00 96.38 179 ARG A O 1
ATOM 1381 N N . LEU A 1 180 ? 0.468 3.103 1.375 1.00 97.50 180 LEU A N 1
ATOM 1382 C CA . LEU A 1 180 ? -0.094 1.995 2.147 1.00 97.50 180 LEU A CA 1
ATOM 1383 C C . LEU A 1 180 ? -1.522 2.331 2.580 1.00 97.50 180 LEU A C 1
ATOM 1385 O O . LEU A 1 180 ? -1.806 3.457 2.981 1.00 97.50 180 LEU A O 1
ATOM 1389 N N . GLU A 1 181 ? -2.402 1.340 2.546 1.00 96.31 181 GLU A N 1
ATOM 1390 C CA . GLU A 1 18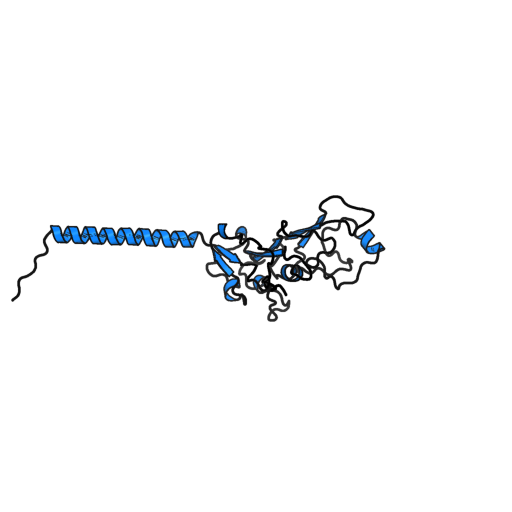1 ? -3.789 1.459 2.985 1.00 96.31 181 GLU A CA 1
ATOM 1391 C C . GLU A 1 181 ? -4.230 0.208 3.732 1.00 96.31 181 GLU A C 1
ATOM 1393 O O . GLU A 1 181 ? -3.862 -0.912 3.370 1.00 96.31 181 GLU A O 1
ATOM 1398 N N . VAL A 1 182 ? -5.073 0.385 4.751 1.00 96.00 182 VAL A N 1
ATOM 1399 C CA . VAL A 1 182 ? -5.817 -0.731 5.341 1.00 96.00 182 VAL A CA 1
ATOM 1400 C C . VAL A 1 182 ? -6.935 -1.097 4.372 1.00 96.00 182 VAL A C 1
ATOM 1402 O O . VAL A 1 182 ? -7.849 -0.307 4.158 1.00 96.00 182 VAL A O 1
ATOM 1405 N N . ARG A 1 183 ? -6.895 -2.296 3.794 1.00 95.62 183 ARG A N 1
ATOM 1406 C CA . ARG A 1 183 ? -7.976 -2.780 2.934 1.00 95.62 183 ARG A CA 1
ATOM 1407 C C . ARG A 1 183 ? -9.064 -3.381 3.809 1.00 95.62 183 ARG A C 1
ATOM 1409 O O . ARG A 1 183 ? -8.906 -4.479 4.334 1.00 95.62 183 ARG A O 1
ATOM 1416 N N . HIS A 1 184 ? -10.171 -2.660 3.987 1.00 92.56 184 HIS A N 1
ATOM 1417 C CA . HIS A 1 184 ? -11.240 -3.052 4.923 1.00 92.56 184 HIS A CA 1
ATOM 1418 C C . HIS A 1 184 ? -11.877 -4.394 4.594 1.00 92.56 184 HIS A C 1
ATOM 1420 O O . HIS A 1 184 ? -12.156 -5.152 5.508 1.00 92.56 184 HIS A O 1
ATOM 1426 N N . HIS A 1 185 ? -11.996 -4.740 3.310 1.00 93.62 185 HIS A N 1
ATOM 1427 C CA . HIS A 1 185 ? -12.464 -6.065 2.893 1.00 93.62 185 HIS A CA 1
ATOM 1428 C C . HIS A 1 185 ? -11.493 -7.201 3.268 1.00 93.62 185 HIS A C 1
ATOM 1430 O O . HIS A 1 185 ? -11.868 -8.371 3.233 1.00 93.62 185 HIS A O 1
ATOM 1436 N N . LEU A 1 186 ? -10.243 -6.872 3.622 1.00 94.94 186 LEU A N 1
ATOM 1437 C CA . LEU A 1 186 ? -9.260 -7.828 4.116 1.00 94.94 186 LEU A CA 1
ATOM 1438 C C . LEU A 1 186 ? -9.057 -7.774 5.633 1.00 94.94 186 LEU A C 1
ATOM 1440 O O . LEU A 1 186 ? -8.542 -8.730 6.219 1.00 94.94 186 LEU A O 1
ATOM 1444 N N . CYS A 1 187 ? -9.403 -6.654 6.260 1.00 94.19 187 CYS A N 1
ATOM 1445 C CA . CYS A 1 187 ? -9.232 -6.436 7.685 1.00 94.19 187 CYS A CA 1
ATOM 1446 C C . CYS A 1 187 ? -10.199 -7.325 8.472 1.00 94.19 187 CYS A C 1
ATOM 1448 O O . CYS A 1 187 ? -11.394 -7.327 8.207 1.00 94.19 187 CYS A O 1
ATOM 1450 N N . LEU A 1 188 ? -9.689 -8.044 9.473 1.00 91.94 188 LEU A N 1
ATOM 1451 C CA . LEU A 1 188 ? -10.506 -8.897 10.345 1.00 91.94 188 LEU A CA 1
ATOM 1452 C C . LEU A 1 188 ? -11.151 -8.125 11.511 1.00 91.94 188 LEU A C 1
ATOM 1454 O O . LEU A 1 188 ? -11.651 -8.748 12.438 1.00 91.94 188 LEU A O 1
ATOM 1458 N N . ASP A 1 189 ? -11.050 -6.790 11.505 1.00 87.19 189 ASP A N 1
ATOM 1459 C CA . ASP A 1 189 ? -11.459 -5.884 12.588 1.00 87.19 189 ASP A CA 1
ATOM 1460 C C . ASP A 1 189 ? -11.146 -6.423 13.994 1.00 87.19 189 ASP A C 1
ATOM 1462 O O . ASP A 1 189 ? -12.010 -6.596 14.846 1.00 87.19 189 ASP A O 1
ATOM 1466 N N . CYS A 1 190 ? -9.867 -6.710 14.252 1.00 81.69 190 CYS A N 1
ATOM 1467 C CA . CYS A 1 190 ? -9.420 -7.405 15.465 1.00 81.69 190 CYS A CA 1
ATOM 1468 C C . CYS A 1 190 ? -9.574 -6.596 16.770 1.00 81.69 190 CYS A C 1
ATOM 1470 O O . CYS A 1 190 ? -8.925 -6.935 17.760 1.00 81.69 190 CYS A O 1
ATOM 1472 N N . ASN A 1 191 ? -10.354 -5.507 16.767 1.00 79.00 191 ASN A N 1
ATOM 1473 C CA . ASN A 1 191 ? -10.525 -4.477 17.800 1.00 79.00 191 ASN A CA 1
ATOM 1474 C C . ASN A 1 191 ? -9.243 -3.707 18.167 1.00 79.00 191 ASN A C 1
ATOM 1476 O O . ASN A 1 191 ? -9.255 -2.480 18.239 1.00 79.00 191 ASN A O 1
ATOM 1480 N N . GLN A 1 192 ? -8.104 -4.388 18.297 1.00 86.94 192 GLN A N 1
ATOM 1481 C CA . GLN A 1 192 ? -6.795 -3.807 18.561 1.00 86.94 192 GLN A CA 1
ATOM 1482 C C . GLN A 1 192 ? -5.806 -4.208 17.459 1.00 86.94 192 GLN A C 1
ATOM 1484 O O . GLN A 1 192 ? -5.285 -5.324 17.433 1.00 86.94 192 GLN A O 1
ATOM 1489 N N . CYS A 1 193 ? -5.534 -3.289 16.530 1.00 93.69 193 CYS A N 1
ATOM 1490 C CA . CYS A 1 193 ? -4.615 -3.553 15.427 1.00 93.69 193 CYS A CA 1
ATOM 1491 C C . CYS A 1 193 ? -3.183 -3.774 15.947 1.00 93.69 193 CYS A C 1
ATOM 1493 O O . CYS A 1 193 ? -2.563 -2.875 16.517 1.00 93.69 193 CYS A O 1
ATOM 1495 N N . ALA A 1 194 ? -2.638 -4.970 15.717 1.00 95.31 194 ALA A N 1
ATOM 1496 C CA . ALA A 1 194 ? -1.274 -5.319 16.110 1.00 95.31 194 ALA A CA 1
ATOM 1497 C C . ALA A 1 194 ? -0.211 -4.470 15.385 1.00 95.31 194 ALA A C 1
ATOM 1499 O O . ALA A 1 194 ? 0.799 -4.104 15.988 1.00 95.31 194 ALA A O 1
ATOM 1500 N N . ILE A 1 195 ? -0.478 -4.065 14.137 1.00 95.88 195 ILE A N 1
ATOM 1501 C CA . ILE A 1 195 ? 0.383 -3.123 13.410 1.00 95.88 195 ILE A CA 1
ATOM 1502 C C . ILE A 1 195 ? 0.357 -1.748 14.087 1.00 95.88 195 ILE A C 1
ATOM 1504 O O . ILE A 1 195 ? 1.408 -1.148 14.275 1.00 95.88 195 ILE A O 1
ATOM 1508 N N . ALA A 1 196 ? -0.815 -1.259 14.506 1.00 95.94 196 ALA A N 1
ATOM 1509 C CA . ALA A 1 196 ? -0.930 0.053 15.142 1.00 95.94 196 ALA A CA 1
ATOM 1510 C C . ALA A 1 196 ? -0.091 0.142 16.427 1.00 95.94 196 ALA A C 1
ATOM 1512 O O . ALA A 1 196 ? 0.608 1.130 16.620 1.00 95.94 196 ALA A O 1
ATOM 1513 N N . ARG A 1 197 ? -0.073 -0.918 17.251 1.00 95.31 197 ARG A N 1
ATOM 1514 C CA . ARG A 1 197 ? 0.748 -0.985 18.480 1.00 95.31 197 ARG A CA 1
ATOM 1515 C C . ARG A 1 197 ? 2.253 -0.915 18.226 1.00 95.31 197 ARG A C 1
ATOM 1517 O O . ARG A 1 197 ? 3.006 -0.563 19.125 1.00 95.31 197 ARG A O 1
ATOM 1524 N N . THR A 1 198 ? 2.689 -1.317 17.037 1.00 94.81 198 THR A N 1
ATOM 1525 C CA . THR A 1 198 ? 4.109 -1.413 16.688 1.00 94.81 198 THR A CA 1
ATOM 1526 C C . THR A 1 198 ? 4.519 -0.384 15.638 1.00 94.81 198 THR A C 1
ATOM 1528 O O . THR A 1 198 ? 5.688 -0.335 15.273 1.00 94.81 198 THR A O 1
ATOM 1531 N N . CYS A 1 199 ? 3.614 0.465 15.146 1.00 96.69 199 CYS A N 1
ATOM 1532 C CA . CYS A 1 199 ? 3.931 1.452 14.121 1.00 96.69 199 CYS A CA 1
ATOM 1533 C C . CYS A 1 199 ? 4.793 2.579 14.721 1.00 96.69 199 CYS A C 1
ATOM 1535 O O . CYS A 1 199 ? 4.276 3.354 15.522 1.00 96.69 199 CYS A O 1
ATOM 1537 N N . PRO A 1 200 ? 6.068 2.743 14.316 1.00 96.00 200 PRO A N 1
ATOM 1538 C CA . PRO A 1 200 ? 6.942 3.760 14.910 1.00 96.00 200 PRO A CA 1
ATOM 1539 C C . PRO A 1 200 ? 6.483 5.194 14.609 1.00 96.00 200 PRO A C 1
ATOM 1541 O O . PRO A 1 200 ? 6.806 6.113 15.349 1.00 96.00 200 PRO A O 1
ATOM 1544 N N . ALA A 1 201 ? 5.714 5.382 13.534 1.00 96.62 201 ALA A N 1
ATOM 1545 C CA . ALA A 1 201 ? 5.176 6.676 13.135 1.00 96.62 201 ALA A CA 1
ATOM 1546 C C . ALA A 1 201 ? 3.808 6.997 13.757 1.00 96.62 201 ALA A C 1
ATOM 1548 O O . ALA A 1 201 ? 3.275 8.072 13.509 1.00 96.62 201 ALA A O 1
ATOM 1549 N N . ASN A 1 202 ? 3.195 6.063 14.498 1.00 96.50 202 ASN A N 1
ATOM 1550 C CA . ASN A 1 202 ? 1.811 6.187 14.973 1.00 96.50 202 ASN A CA 1
ATOM 1551 C C . ASN A 1 202 ? 0.813 6.559 13.851 1.00 96.50 202 ASN A C 1
ATOM 1553 O O . ASN A 1 202 ? -0.137 7.304 14.059 1.00 96.50 202 ASN A O 1
ATOM 1557 N N . ALA A 1 203 ? 1.020 6.027 12.640 1.00 96.81 203 ALA A N 1
ATOM 1558 C CA . ALA A 1 203 ? 0.237 6.393 11.456 1.00 96.81 203 ALA A CA 1
ATOM 1559 C C . ALA A 1 203 ? -1.169 5.759 11.408 1.00 96.81 203 ALA A C 1
ATOM 1561 O O . ALA A 1 203 ? -1.943 6.053 10.498 1.00 96.81 203 ALA A O 1
ATOM 1562 N N . PHE A 1 204 ? -1.504 4.867 12.342 1.00 95.56 204 PHE A N 1
ATOM 1563 C CA . PHE A 1 204 ? -2.785 4.162 12.374 1.00 95.56 204 PHE A CA 1
ATOM 1564 C C . PHE A 1 204 ? -3.753 4.815 13.352 1.00 95.56 204 PHE A C 1
ATOM 1566 O O . PHE A 1 204 ? -3.386 5.129 14.481 1.00 95.56 204 PHE A O 1
ATOM 1573 N N . TYR A 1 205 ? -5.013 4.938 12.947 1.00 92.75 205 TYR A N 1
ATOM 1574 C CA . TYR A 1 205 ? -6.067 5.530 13.770 1.00 92.75 205 TYR A CA 1
ATOM 1575 C C . TYR A 1 205 ? -7.424 4.863 13.510 1.00 92.75 205 TYR A C 1
ATOM 1577 O O . TYR A 1 205 ? -7.616 4.182 12.500 1.00 92.75 205 TYR A O 1
ATOM 1585 N N . ARG A 1 206 ? -8.376 5.048 14.434 1.00 90.69 206 ARG A N 1
ATOM 1586 C CA . ARG A 1 206 ? -9.781 4.651 14.250 1.00 90.69 206 ARG A CA 1
ATOM 1587 C C . ARG A 1 206 ? -10.547 5.829 13.653 1.00 90.69 206 ARG A C 1
ATOM 1589 O O . ARG A 1 206 ? -10.658 6.873 14.291 1.00 90.69 206 ARG A O 1
ATOM 1596 N N . GLY A 1 207 ? -11.075 5.666 12.446 1.00 87.88 207 GLY A N 1
ATOM 1597 C CA . GLY A 1 207 ? -11.821 6.708 11.735 1.00 87.88 207 GLY A CA 1
ATOM 1598 C C . GLY A 1 207 ? -12.953 6.117 10.904 1.00 87.88 207 GLY A C 1
ATOM 1599 O O . GLY A 1 207 ? -12.977 4.913 10.661 1.00 87.88 207 GLY A O 1
ATOM 1600 N N . SER A 1 208 ? -13.906 6.942 10.465 1.00 83.19 208 SER A N 1
ATOM 1601 C CA . SER A 1 208 ? -14.988 6.445 9.604 1.00 83.19 208 SER A CA 1
ATOM 1602 C C . SER A 1 208 ? -14.456 6.073 8.215 1.00 83.19 208 SER A C 1
ATOM 1604 O O . SER A 1 208 ? -13.453 6.626 7.753 1.00 83.19 208 SER A O 1
ATOM 1606 N N . LEU A 1 209 ? -15.141 5.163 7.517 1.00 71.69 209 LEU A N 1
ATOM 1607 C CA . LEU A 1 209 ? -14.813 4.804 6.128 1.00 71.69 209 LEU A CA 1
ATOM 1608 C C . LEU A 1 209 ? -14.822 6.017 5.181 1.00 71.69 209 LEU A C 1
ATOM 1610 O O . LEU A 1 209 ? -14.061 6.058 4.219 1.00 71.69 209 LEU A O 1
ATOM 1614 N N . ARG A 1 210 ? -15.640 7.038 5.470 1.00 63.56 210 ARG A N 1
ATOM 1615 C CA . ARG A 1 210 ? -15.776 8.241 4.630 1.00 63.56 210 ARG A CA 1
ATOM 1616 C C . ARG A 1 210 ? -14.605 9.220 4.768 1.00 63.56 210 ARG A C 1
ATOM 1618 O O . ARG A 1 210 ? -14.477 10.113 3.941 1.00 63.56 210 ARG A O 1
ATOM 1625 N N . ALA A 1 211 ? -13.749 9.056 5.777 1.00 59.28 211 ALA A N 1
ATOM 1626 C CA . ALA A 1 211 ? -12.626 9.958 6.045 1.00 59.28 211 ALA A CA 1
ATOM 1627 C C . ALA A 1 211 ? -11.374 9.688 5.179 1.00 59.28 211 ALA A C 1
ATOM 1629 O O . ALA A 1 211 ? -10.374 10.383 5.322 1.00 59.28 211 ALA A O 1
ATOM 1630 N N . GLN A 1 212 ? -11.398 8.695 4.280 1.00 53.09 212 GLN A N 1
ATOM 1631 C CA . GLN A 1 212 ? -10.210 8.197 3.563 1.00 53.09 212 GLN A CA 1
ATOM 1632 C C . GLN A 1 212 ? -9.614 9.103 2.485 1.00 53.09 212 GLN A C 1
ATOM 1634 O O . GLN A 1 212 ? -8.613 8.732 1.879 1.00 53.09 212 GLN A O 1
ATOM 1639 N N . ARG A 1 213 ? -10.169 10.290 2.247 1.00 49.97 213 ARG A N 1
ATOM 1640 C CA . ARG A 1 213 ? -9.549 11.264 1.345 1.00 49.97 213 ARG A CA 1
ATOM 1641 C C . ARG A 1 213 ? -9.110 12.511 2.111 1.00 49.97 213 ARG A C 1
ATOM 1643 O O . ARG A 1 213 ? -9.764 13.543 1.980 1.00 49.97 213 ARG A O 1
ATOM 1650 N N . PRO A 1 214 ? -8.002 12.475 2.874 1.00 46.88 214 PRO A N 1
ATOM 1651 C CA . PRO A 1 214 ? -7.179 13.669 2.943 1.00 46.88 214 PRO A CA 1
ATOM 1652 C C . PRO A 1 214 ? -6.695 13.913 1.512 1.00 46.88 214 PRO A C 1
ATOM 1654 O O . PRO A 1 214 ? -5.993 13.072 0.948 1.00 46.88 214 PR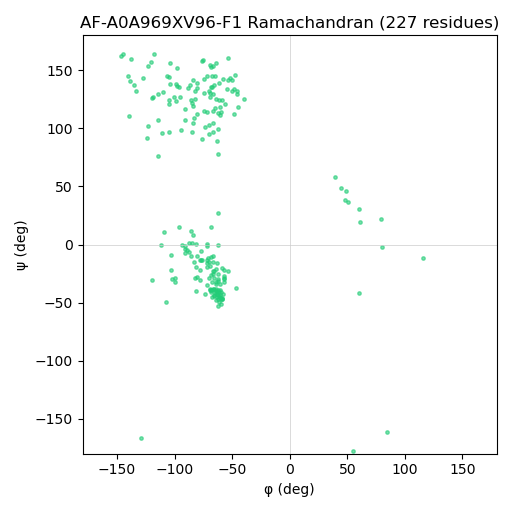O A O 1
ATOM 1657 N N . GLY A 1 215 ? -7.152 14.999 0.890 1.00 43.56 215 GLY A N 1
ATOM 1658 C CA . GLY A 1 215 ? -6.606 15.433 -0.387 1.00 43.56 215 GLY A CA 1
ATOM 1659 C C . GLY A 1 215 ? -5.086 15.492 -0.274 1.00 43.56 215 GLY A C 1
ATOM 1660 O O . GLY A 1 215 ? -4.549 16.004 0.707 1.00 43.56 215 GLY A O 1
ATOM 1661 N N . TYR A 1 216 ? -4.396 14.919 -1.252 1.00 41.56 216 TYR A N 1
ATOM 1662 C CA . TYR A 1 216 ? -3.000 15.230 -1.493 1.00 41.56 216 TYR A CA 1
ATOM 1663 C C . TYR A 1 216 ? -2.947 16.714 -1.884 1.00 41.56 216 TYR A C 1
ATOM 1665 O O . TYR A 1 216 ? -3.114 17.069 -3.047 1.00 41.56 216 TYR A O 1
ATOM 1673 N N . GLU A 1 217 ? -2.813 17.603 -0.900 1.00 38.03 217 GLU A N 1
ATOM 1674 C CA . GLU A 1 217 ? -2.371 18.970 -1.151 1.00 38.03 217 GLU A CA 1
ATOM 1675 C C . GLU A 1 217 ? -0.898 18.855 -1.541 1.00 38.03 217 GLU A C 1
ATOM 1677 O O . GLU A 1 217 ? -0.015 18.691 -0.696 1.00 38.03 217 GLU A O 1
ATOM 1682 N N . GLY A 1 218 ? -0.656 18.816 -2.854 1.00 34.50 218 GLY A N 1
ATOM 1683 C CA . GLY A 1 218 ? 0.680 18.876 -3.427 1.00 34.50 218 GLY A CA 1
ATOM 1684 C C . GLY A 1 218 ? 1.466 19.994 -2.752 1.00 34.50 218 GLY A C 1
ATOM 1685 O O . GLY A 1 218 ? 0.950 21.092 -2.556 1.00 34.50 218 GLY A O 1
ATOM 1686 N N . GLY A 1 219 ? 2.688 19.674 -2.333 1.00 35.62 219 GLY A N 1
ATOM 1687 C CA . GLY A 1 219 ? 3.485 20.523 -1.463 1.00 35.62 219 GLY A CA 1
ATOM 1688 C C . GLY A 1 219 ? 3.538 21.977 -1.923 1.00 35.62 219 GLY A C 1
ATOM 1689 O O . GLY A 1 219 ? 4.208 22.311 -2.894 1.00 35.62 219 GLY A O 1
ATOM 1690 N N . THR A 1 220 ? 2.922 22.863 -1.149 1.00 33.56 220 THR A N 1
ATOM 1691 C CA . THR A 1 220 ? 3.402 24.233 -1.026 1.00 33.56 220 THR A CA 1
ATOM 1692 C C . THR A 1 220 ? 4.305 24.265 0.194 1.00 33.56 220 THR A C 1
ATOM 1694 O O . THR A 1 220 ? 3.839 24.346 1.333 1.00 33.56 220 THR A O 1
ATOM 1697 N N . GLY A 1 221 ? 5.616 24.178 -0.038 1.00 33.09 221 GLY A N 1
ATOM 1698 C CA . GLY A 1 221 ? 6.578 24.661 0.946 1.00 33.09 221 GLY A CA 1
ATOM 1699 C C . GLY A 1 221 ? 6.267 26.122 1.312 1.00 33.09 221 GLY A C 1
ATOM 1700 O O . GLY A 1 221 ? 5.556 26.808 0.570 1.00 33.09 221 GLY A O 1
ATOM 1701 N N . PRO A 1 222 ? 6.762 26.622 2.454 1.00 31.28 222 PRO A N 1
ATOM 1702 C CA . PRO A 1 222 ? 6.521 28.000 2.850 1.00 31.28 222 PRO A CA 1
ATOM 1703 C C . PRO A 1 222 ? 7.095 28.935 1.781 1.00 31.28 222 PRO A C 1
ATOM 1705 O O . PRO A 1 222 ? 8.308 29.028 1.610 1.00 31.28 222 PRO A O 1
ATOM 1708 N N . VAL A 1 223 ? 6.214 29.635 1.062 1.00 37.78 223 VAL A N 1
ATOM 1709 C CA . VAL A 1 223 ? 6.594 30.782 0.237 1.00 37.78 223 VAL A CA 1
ATOM 1710 C C . VAL A 1 223 ? 7.050 31.863 1.207 1.00 37.78 223 VAL A C 1
ATOM 1712 O O . VAL A 1 223 ? 6.243 32.578 1.806 1.00 37.78 223 VAL A O 1
ATOM 1715 N N . THR A 1 224 ? 8.359 31.950 1.416 1.00 37.25 224 THR A N 1
ATOM 1716 C CA . THR A 1 224 ? 8.975 33.101 2.060 1.00 37.25 224 THR A CA 1
ATOM 1717 C C . THR A 1 224 ? 8.650 34.321 1.202 1.00 37.25 224 THR A C 1
ATOM 1719 O O . THR A 1 224 ? 9.048 34.427 0.044 1.00 37.25 224 THR A O 1
ATOM 1722 N N . LYS A 1 225 ? 7.856 35.242 1.756 1.00 34.81 225 LYS A N 1
ATOM 1723 C CA . LYS A 1 225 ? 7.615 36.552 1.151 1.00 34.81 225 LYS A CA 1
ATOM 1724 C C . LYS A 1 225 ? 8.949 37.296 1.093 1.00 34.81 225 LYS A C 1
ATOM 1726 O O . LYS A 1 225 ? 9.387 37.851 2.098 1.00 34.81 225 LYS A O 1
ATOM 1731 N N . GLY A 1 226 ? 9.592 37.289 -0.072 1.00 33.47 226 GLY A N 1
ATOM 1732 C CA . GLY A 1 226 ? 10.688 38.200 -0.372 1.00 33.47 226 GLY A CA 1
ATOM 1733 C C . GLY A 1 226 ? 10.191 39.640 -0.257 1.00 33.47 226 GLY A C 1
ATOM 1734 O O . GLY A 1 226 ? 9.184 40.004 -0.863 1.00 33.47 226 GLY A O 1
ATOM 1735 N N . HIS A 1 227 ? 10.865 40.433 0.573 1.00 34.56 227 HIS A N 1
ATOM 1736 C CA . HIS A 1 227 ? 10.730 41.886 0.573 1.00 34.56 227 HIS A CA 1
ATOM 1737 C C . HIS A 1 227 ? 11.317 42.442 -0.731 1.00 34.56 227 HIS A C 1
ATOM 1739 O O . HIS A 1 227 ? 12.410 42.016 -1.112 1.00 34.56 227 HIS A O 1
ATOM 1745 N N . PRO A 1 228 ? 10.644 43.388 -1.402 1.00 43.62 228 PRO A N 1
ATOM 1746 C CA . PRO A 1 228 ? 11.261 44.118 -2.496 1.00 43.62 228 PRO A CA 1
ATOM 1747 C C . PRO A 1 228 ? 12.336 45.062 -1.939 1.00 43.62 228 PRO A C 1
ATOM 1749 O O . PRO A 1 228 ? 12.105 45.765 -0.953 1.00 43.62 228 PRO A O 1
ATOM 1752 N N . SER A 1 229 ? 13.509 45.028 -2.570 1.00 45.78 229 SER A N 1
ATOM 1753 C CA . SER A 1 229 ? 14.503 46.109 -2.551 1.00 45.78 229 SER A CA 1
ATOM 1754 C C . SER A 1 229 ? 14.298 46.975 -3.784 1.00 45.78 229 SER A C 1
ATOM 1756 O O . SER A 1 229 ? 13.922 46.387 -4.825 1.00 45.78 229 SER A O 1
#

Secondary structure (DSSP, 8-state):
--------HHHHHHHHHHHHHHHHHHHHHHHHHHHHHHTEEEEE-TTT------TTSTT---GGGTS-SSSS-SEEEEE-TTT----SS-TTTB-TTSPPPPHHHHHHT-S---S---TT-S--BS-TT--EEEEEES---SS-GGG-EEEEEE-TTT-----HHHHHTSTTTS-S-EEEEE-TTT----SS-HHHHH-TT--EEEEEGGG--------------PPP-

Sequence (229 aa):
MSKDDQTTRRQFLKGCARGAGVVAVGAVAAGLTVRADADKVWQLNPTTCTTCRDFTNDQGWGRCSTACVRTPSAVKAVNDFTVCGYCFICPAYFDVQSPVYTWEEAEQLGPYPDGTSREGTHKKLICPQDAIRRRVVGQIDPYDPYNNFFEYTIDEGRCNGCGLCVEYCRPPMGNASLRLEVRHHLCLDCNQCAIARTCPANAFYRGSLRAQRPGYEGGTGPVTKGHPS

Radius of gyration: 27.92 Å; Cα contacts (8 Å, |Δi|>4): 322; chains: 1; bounding box: 70×62×101 Å

Mean predicted aligned error: 11.21 Å

Solvent-accessible surface area (backbone atoms only — not comparable to full-atom values): 13495 Å² total; per-residue (Å²): 137,83,81,83,82,76,79,47,73,68,56,50,52,51,48,52,54,50,51,52,49,52,51,52,53,51,50,51,55,52,53,50,51,55,52,64,54,68,58,41,38,75,41,49,42,58,88,52,46,71,61,50,67,30,78,89,46,99,79,38,43,12,55,40,44,71,42,36,95,45,88,61,14,31,32,27,60,46,62,39,74,91,59,47,80,34,44,63,79,40,49,30,48,33,40,81,86,37,68,76,72,54,75,69,54,57,55,73,43,51,92,66,57,69,54,66,84,51,94,86,60,73,58,51,59,45,41,90,61,68,18,56,42,49,43,77,46,84,68,82,42,90,88,45,66,79,70,27,33,28,46,67,46,63,41,69,88,47,26,29,23,37,38,53,31,33,53,35,14,25,73,92,73,33,78,46,24,34,34,59,38,53,38,68,94,60,46,81,75,74,88,62,60,54,34,49,80,66,40,90,57,60,27,50,47,78,40,48,78,86,64,79,69,74,73,85,72,74,85,76,70,86,79,75,80,77,78,87,129

pLDDT: mean 80.58, std 19.62, range [31.28, 98.06]

Foldseek 3Di:
DDDDPPQDPVNVVVVVVVVVVVVVVVVVVVVVVVVVLVQWDKKFAQVLAPLAQDPVDPVSFACQLPQFPDPLGLKFKFFQPVQFPLFLDQQLFWVPPFDDDDPVLLLVCPLDDFSDPDPPNRTDTQQPLSFKTKDWDDDQDNPDSRPTGIDIGGNPNRTSNRSRSQVCCDPPNHRNRIGIIRNPVRDPPPVDGSSCVVRPSNRMDIDGPVVRDPDPPPDDDDPDPDDDD

Nearest PDB structures (foldseek):
  2xsj-assembly1_E  TM=4.851E-01  e=1.456E+00  Desulfomicrobium norvegicum
  8gwa-assembly1_B  TM=4.646E-01  e=2.836E+00  Chlorobaculum tepidum TLS